Protein AF-A0A0B4XU88-F1 (afdb_monomer_lite)

Foldseek 3Di:
DDDDDDDDDDDDDDDDDDDDDDDDDDDPDVVVVVVVVVVVVVVVVVVVVVVVVVVVVVVVVVVVVVVVVVVVVVVVVVVVVVVVVVVVVVVVVVVVVVVVVVVVVVVVVVVVVVVVVVVVVVVVVVVVVVVVVVVVVVLVVLLVVLLVVLVVLLVVLVVVVVVVVVVCVPPVVVVVPDDDPPVVVVVVVVVVVVSVVSNVVSDRDPPDDRDPPDPPDDPDDDDD

Radius of gyration: 68.61 Å; chains: 1; bounding box: 108×51×194 Å

Sequence (224 aa):
MITIRSRTFGPRAMFCGLIIAGLLPALSASANTMEERLRAELRSTVQSLQTLQSQQARTEAALRTAEAERDAAQQETARLRAQLERASQNTENLRRNASAQLEARNDQLAQFRGAYDELLEIARAKEAQRVSLETALGQRDGQLTLCMEKNDQLYETGQRVLKAYEDISLGDVLRTRQPFAAAARVRFDDIAQRYGDELYQGRFDPQMPLPAAGADQASATPIH

Secondary structure (DSSP, 8-state):
-----PPPPPPPP--------------S-TTHHHHHHHHHHHHHHHHHHHHHHHHHHHHHHHHHHHHHHHHHHHHHHHHHHHHHHHHHHHHHHHHHHHHHHHHHHHHHHHHHHHHHHHHHHHHHHHHHHHHHHHHHHHHHHHHHHHHHHHHHHHHHHHHHHHHHHHHHHHHHHHHTTS--HHHHHHHHHHHHHHHHHHHHHT---TTSPPP---S---------

Organism: NCBI:txid391936

Structure (mmCIF, N/CA/C/O backbone):
data_AF-A0A0B4XU88-F1
#
_entry.id   AF-A0A0B4XU88-F1
#
loop_
_atom_site.group_PDB
_atom_site.id
_atom_site.type_symbol
_atom_site.label_atom_id
_atom_site.label_alt_id
_atom_site.label_comp_id
_atom_site.label_asym_id
_atom_site.label_entity_id
_atom_site.label_seq_id
_atom_site.pdbx_PDB_ins_code
_atom_site.Cartn_x
_atom_site.Cartn_y
_atom_site.Cartn_z
_atom_site.occupancy
_atom_site.B_iso_or_equiv
_atom_site.auth_seq_id
_atom_site.auth_comp_id
_atom_site.auth_asym_id
_atom_site.auth_atom_id
_atom_site.pdbx_PDB_model_num
ATOM 1 N N . MET A 1 1 ? -14.095 -18.893 34.544 1.00 44.97 1 MET A N 1
ATOM 2 C CA . MET A 1 1 ? -14.028 -20.089 35.409 1.00 44.97 1 MET A CA 1
ATOM 3 C C . MET A 1 1 ? -13.736 -19.603 36.827 1.00 44.97 1 MET A C 1
ATOM 5 O O . MET A 1 1 ? -12.584 -19.383 37.164 1.00 44.97 1 MET A O 1
ATOM 9 N N . ILE A 1 2 ? -14.778 -19.269 37.595 1.00 42.66 2 ILE A N 1
ATOM 10 C CA . ILE A 1 2 ? -14.673 -18.740 38.967 1.00 42.66 2 ILE A CA 1
ATOM 11 C C . ILE A 1 2 ? -15.720 -19.485 39.796 1.00 42.66 2 ILE A C 1
ATOM 13 O O . ILE A 1 2 ? -16.916 -19.378 39.534 1.00 42.66 2 ILE A O 1
ATOM 17 N N . THR A 1 3 ? -15.247 -20.298 40.735 1.00 44.00 3 THR A N 1
ATOM 18 C CA . THR A 1 3 ? -16.040 -21.232 41.540 1.00 44.00 3 THR A CA 1
ATOM 19 C C . THR A 1 3 ? -16.423 -20.568 42.862 1.00 44.00 3 THR A C 1
ATOM 21 O O . THR A 1 3 ? -15.552 -20.273 43.677 1.00 44.00 3 THR A O 1
ATOM 24 N N . ILE A 1 4 ? -17.719 -20.342 43.094 1.00 51.59 4 ILE A N 1
ATOM 25 C CA . ILE A 1 4 ? -18.253 -19.839 44.369 1.00 51.59 4 ILE A CA 1
ATOM 26 C C . ILE A 1 4 ? -18.598 -21.042 45.254 1.00 51.59 4 ILE A C 1
ATOM 28 O O . ILE A 1 4 ? -19.433 -21.873 44.908 1.00 51.59 4 ILE A O 1
ATOM 32 N N . ARG A 1 5 ? -17.918 -21.142 46.400 1.00 48.56 5 ARG A N 1
ATOM 33 C CA . ARG A 1 5 ? -18.062 -22.204 47.404 1.00 48.56 5 ARG A CA 1
ATOM 34 C C . ARG A 1 5 ? -18.989 -21.714 48.519 1.00 48.56 5 ARG A C 1
ATOM 36 O O . ARG A 1 5 ? -18.559 -20.955 49.382 1.00 48.56 5 ARG A O 1
ATOM 43 N N . SER A 1 6 ? -20.249 -22.143 48.517 1.00 50.47 6 SER A N 1
ATOM 44 C CA . SER A 1 6 ? -21.203 -21.860 49.598 1.00 50.47 6 SER A CA 1
ATOM 45 C C . SER A 1 6 ? -21.096 -22.900 50.719 1.00 50.47 6 SER A C 1
ATOM 47 O O . SER A 1 6 ? -21.227 -24.102 50.493 1.00 50.47 6 SER A O 1
ATOM 49 N N . ARG A 1 7 ? -20.848 -22.409 51.937 1.00 47.25 7 ARG A N 1
ATOM 50 C CA . ARG A 1 7 ? -20.867 -23.146 53.209 1.00 47.25 7 ARG A CA 1
ATOM 51 C C . ARG A 1 7 ? -22.314 -23.456 53.611 1.00 47.25 7 ARG A C 1
ATOM 53 O O . ARG A 1 7 ? -23.117 -22.537 53.713 1.00 47.25 7 ARG A O 1
ATOM 60 N N . THR A 1 8 ? -22.623 -24.715 53.908 1.00 46.28 8 THR A N 1
ATOM 61 C CA . THR A 1 8 ? -23.900 -25.140 54.506 1.00 46.28 8 THR A CA 1
ATOM 62 C C . THR A 1 8 ? -23.732 -25.361 56.010 1.00 46.28 8 THR A C 1
ATOM 64 O O . THR A 1 8 ? -22.910 -26.173 56.433 1.00 46.28 8 THR A O 1
ATOM 67 N N . PHE A 1 9 ? -24.509 -24.630 56.809 1.00 41.47 9 PHE A N 1
ATOM 68 C CA . PHE A 1 9 ? -24.602 -24.723 58.268 1.00 41.47 9 PHE A CA 1
ATOM 69 C C . PHE A 1 9 ? -25.893 -25.493 58.602 1.00 41.47 9 PHE A C 1
ATOM 71 O O . PHE A 1 9 ? -26.967 -25.085 58.168 1.00 41.47 9 PHE A O 1
ATOM 78 N N . GLY A 1 10 ? -25.794 -26.632 59.293 1.00 39.38 10 GLY A N 1
ATOM 79 C CA . GLY A 1 10 ? -26.944 -27.471 59.662 1.00 39.38 10 GLY A CA 1
ATOM 80 C C . GLY A 1 10 ? -27.416 -27.217 61.106 1.00 39.38 10 GLY A C 1
ATOM 81 O O . GLY A 1 10 ? -26.567 -26.996 61.972 1.00 39.38 10 GLY A O 1
ATOM 82 N N . PRO A 1 11 ? -28.731 -27.262 61.404 1.00 50.91 11 PRO A N 1
ATOM 83 C CA . PRO A 1 11 ? -29.261 -27.070 62.755 1.00 50.91 11 PRO A CA 1
ATOM 84 C C . PRO A 1 11 ? -29.326 -28.392 63.545 1.00 50.91 11 PRO A C 1
ATOM 86 O O . PRO A 1 11 ? -29.740 -29.425 63.022 1.00 50.91 11 PRO A O 1
ATOM 89 N N . ARG A 1 12 ? -28.941 -28.359 64.831 1.00 42.41 12 ARG A N 1
ATOM 90 C CA . ARG A 1 12 ? -29.111 -29.475 65.781 1.00 42.41 12 ARG A CA 1
ATOM 91 C C . ARG A 1 12 ? -30.433 -29.309 66.526 1.00 42.41 12 ARG A C 1
ATOM 93 O O . ARG A 1 12 ? -30.659 -28.286 67.167 1.00 42.41 12 ARG A O 1
ATOM 100 N N . ALA A 1 13 ? -31.279 -30.327 66.419 1.00 39.22 13 ALA A N 1
ATOM 101 C CA . ALA A 1 13 ? -32.583 -30.399 67.051 1.00 39.22 13 ALA A CA 1
ATOM 102 C C . ALA A 1 13 ? -32.494 -30.757 68.545 1.00 39.22 13 ALA A C 1
ATOM 104 O O . ALA A 1 13 ? -31.809 -31.689 68.964 1.00 39.22 13 ALA A O 1
ATOM 105 N N . MET A 1 14 ? -33.238 -29.948 69.286 1.00 40.19 14 MET A N 1
ATOM 106 C CA . MET A 1 14 ? -33.788 -30.036 70.635 1.00 40.19 14 MET A CA 1
ATOM 107 C C . MET A 1 14 ? -34.380 -31.420 70.984 1.00 40.19 14 MET A C 1
ATOM 109 O O . MET A 1 14 ? -35.128 -31.984 70.191 1.00 40.19 14 MET A O 1
ATOM 113 N N . PHE A 1 15 ? -34.118 -31.923 72.197 1.00 40.22 15 PHE A N 1
ATOM 114 C CA . PHE A 1 15 ? -34.887 -33.009 72.822 1.00 40.22 15 PHE A CA 1
ATOM 115 C C . PHE A 1 15 ? -35.286 -32.603 74.248 1.00 40.22 15 PHE A C 1
ATOM 117 O O . PHE A 1 15 ? -34.435 -32.337 75.096 1.00 40.22 15 PHE A O 1
ATOM 124 N N . CYS A 1 16 ? -36.599 -32.525 74.475 1.00 35.53 16 CYS A N 1
ATOM 125 C CA . CYS A 1 16 ? -37.245 -32.344 75.771 1.00 35.53 16 CYS A CA 1
ATOM 126 C C . CYS A 1 16 ? -37.217 -33.648 76.579 1.00 35.53 16 CYS A C 1
ATOM 128 O O . CYS A 1 16 ? -37.464 -34.721 76.033 1.00 35.53 16 CYS A O 1
ATOM 130 N N . GLY A 1 17 ? -37.022 -33.537 77.892 1.00 39.50 17 GLY A N 1
ATOM 131 C CA . GLY A 1 17 ? -37.246 -34.614 78.853 1.00 39.50 17 GLY A CA 1
ATOM 132 C C . GLY A 1 17 ? -37.713 -34.018 80.177 1.00 39.50 17 GLY A C 1
ATOM 133 O O . GLY A 1 17 ? -36.924 -33.424 80.902 1.00 39.50 17 GLY A O 1
ATOM 134 N N . LEU A 1 18 ? -39.011 -34.136 80.445 1.00 44.53 18 LEU A N 1
ATOM 135 C CA . LEU A 1 18 ? -39.720 -33.665 81.633 1.00 44.53 18 LEU A CA 1
ATOM 136 C C . LEU A 1 18 ? -40.256 -34.892 82.365 1.00 44.53 18 LEU A C 1
ATOM 138 O O . LEU A 1 18 ? -41.022 -35.608 81.735 1.00 44.53 18 LEU A O 1
ATOM 142 N N . ILE A 1 19 ? -39.912 -35.110 83.645 1.00 44.47 19 ILE A N 1
ATOM 143 C CA . ILE A 1 19 ? -40.697 -35.913 84.609 1.00 44.47 19 ILE A CA 1
ATOM 144 C C . ILE A 1 19 ? -40.498 -35.358 86.036 1.00 44.47 19 ILE A C 1
ATOM 146 O O . ILE A 1 19 ? -39.422 -34.908 86.416 1.00 44.47 19 ILE A O 1
ATOM 150 N N . ILE A 1 20 ? -41.607 -35.381 86.772 1.00 51.56 20 ILE A N 1
ATOM 151 C CA . ILE A 1 20 ? -41.982 -34.750 88.043 1.00 51.56 20 ILE A CA 1
ATOM 152 C C . ILE A 1 20 ? -41.800 -35.728 89.219 1.00 51.56 20 ILE A C 1
ATOM 154 O O . ILE A 1 20 ? -42.094 -36.906 89.042 1.00 51.56 20 ILE A O 1
ATOM 158 N N . ALA A 1 21 ? -41.462 -35.246 90.426 1.00 39.38 21 ALA A N 1
ATOM 159 C CA . ALA A 1 21 ? -41.920 -35.821 91.709 1.00 39.38 21 ALA A CA 1
ATOM 160 C C . ALA A 1 21 ? -41.523 -34.940 92.914 1.00 39.38 21 ALA A C 1
ATOM 162 O O . ALA A 1 21 ? -40.362 -34.562 93.032 1.00 39.38 21 ALA A O 1
ATOM 163 N N . GLY A 1 22 ? -42.452 -34.682 93.848 1.00 39.06 22 GLY A N 1
ATOM 164 C CA . GLY A 1 22 ? -42.105 -34.207 95.200 1.00 39.06 22 GLY A CA 1
ATOM 165 C C . GLY A 1 22 ? -43.204 -33.439 95.943 1.00 39.06 22 GLY A C 1
ATOM 166 O O . GLY A 1 22 ? -43.483 -32.297 95.611 1.00 39.06 22 GLY A O 1
ATOM 167 N N . LEU A 1 23 ? -43.802 -34.085 96.947 1.00 44.50 23 LEU A N 1
ATOM 168 C CA . LEU A 1 23 ? -44.963 -33.702 97.770 1.00 44.50 23 LEU A CA 1
ATOM 169 C C . LEU A 1 23 ? -44.791 -32.464 98.691 1.00 44.50 23 LEU A C 1
ATOM 171 O O . LEU A 1 23 ? -43.708 -32.175 99.188 1.00 44.50 23 LEU A O 1
ATOM 175 N N . LEU A 1 24 ? -45.942 -31.835 98.979 1.00 45.81 24 LEU A N 1
ATOM 176 C CA . LEU A 1 24 ? -46.290 -30.834 100.015 1.00 45.81 24 LEU A CA 1
ATOM 177 C C . LEU A 1 24 ? -45.885 -31.240 101.460 1.00 45.81 24 LEU A C 1
ATOM 179 O O . LEU A 1 24 ? -45.846 -32.442 101.725 1.00 45.81 24 LEU A O 1
ATOM 183 N N . PRO A 1 25 ? -45.675 -30.298 102.424 1.00 55.91 25 PRO A N 1
ATOM 184 C CA . PRO A 1 25 ? -46.810 -29.601 103.070 1.00 55.91 25 PRO A CA 1
ATOM 185 C C . PRO A 1 25 ? -46.554 -28.176 103.619 1.00 55.91 25 PRO A C 1
ATOM 187 O O . PRO A 1 25 ? -45.567 -27.914 104.297 1.00 55.91 25 PRO A O 1
ATOM 190 N N . ALA A 1 26 ? -47.527 -27.273 103.445 1.00 44.00 26 ALA A N 1
ATOM 191 C CA . ALA A 1 26 ? -47.772 -26.173 104.382 1.00 44.00 26 ALA A CA 1
ATOM 192 C C . ALA A 1 26 ? -49.238 -25.720 104.302 1.00 44.00 26 ALA A C 1
ATOM 194 O O . ALA A 1 26 ? -49.749 -25.312 103.259 1.00 44.00 26 ALA A O 1
ATOM 195 N N . LEU A 1 27 ? -49.893 -25.867 105.446 1.00 52.06 27 LEU A N 1
ATOM 196 C CA . LEU A 1 27 ? -51.257 -25.510 105.795 1.00 52.06 27 LEU A CA 1
ATOM 197 C C . LEU A 1 27 ? -51.342 -23.982 105.998 1.00 52.06 27 LEU A C 1
ATOM 199 O O . LEU A 1 27 ? -50.451 -23.401 106.610 1.00 52.06 27 LEU A O 1
ATOM 203 N N . SER A 1 28 ? -52.443 -23.366 105.549 1.00 40.78 28 SER A N 1
ATOM 204 C CA . SER A 1 28 ? -52.866 -21.981 105.865 1.00 40.78 28 SER A CA 1
ATOM 205 C C . SER A 1 28 ? -52.246 -20.827 105.052 1.00 40.78 28 SER A C 1
ATOM 207 O O . SER A 1 28 ? -51.665 -19.906 105.614 1.00 40.78 28 SER A O 1
ATOM 209 N N . ALA A 1 29 ? -52.451 -20.812 103.730 1.00 49.09 29 ALA A N 1
ATOM 210 C CA . ALA A 1 29 ? -52.472 -19.567 102.929 1.00 49.09 29 ALA A CA 1
ATOM 211 C C . ALA A 1 29 ? -53.360 -19.666 101.664 1.00 49.09 29 ALA A C 1
ATOM 213 O O . ALA A 1 29 ? -53.334 -18.804 100.790 1.00 49.09 29 ALA A O 1
ATOM 214 N N . SER A 1 30 ? -54.167 -20.724 101.553 1.00 47.44 30 SER A N 1
ATOM 215 C CA . SER A 1 30 ? -54.677 -21.252 100.280 1.00 47.44 30 SER A CA 1
ATOM 216 C C . SER A 1 30 ? -55.724 -20.384 99.565 1.00 47.44 30 SER A C 1
ATOM 218 O O . SER A 1 30 ? -55.996 -20.618 98.390 1.00 47.44 30 SER A O 1
ATOM 220 N N . ALA A 1 31 ? -56.293 -19.382 100.244 1.00 46.81 31 ALA A N 1
ATOM 221 C CA . ALA A 1 31 ? -57.208 -18.409 99.642 1.00 46.81 31 ALA A CA 1
ATOM 222 C C . ALA A 1 31 ? -56.465 -17.189 99.059 1.00 46.81 31 ALA A C 1
ATOM 224 O O . ALA A 1 31 ? -56.820 -16.730 97.979 1.00 46.81 31 ALA A O 1
ATOM 225 N N . ASN A 1 32 ? -55.376 -16.738 99.702 1.00 52.06 32 ASN A N 1
ATOM 226 C CA . ASN A 1 32 ? -54.514 -15.669 99.175 1.00 52.06 32 ASN A CA 1
ATOM 227 C C . ASN A 1 32 ? -53.603 -16.174 98.037 1.00 52.06 32 ASN A C 1
ATOM 229 O O . ASN A 1 32 ? -53.395 -15.468 97.055 1.00 52.06 32 ASN A O 1
ATOM 233 N N . THR A 1 33 ? -53.153 -17.436 98.078 1.00 59.19 33 THR A N 1
ATOM 234 C CA . THR A 1 33 ? -52.187 -17.976 97.099 1.00 59.19 33 THR A CA 1
ATOM 235 C C . THR A 1 33 ? -52.753 -18.242 95.700 1.00 59.19 33 THR A C 1
ATOM 237 O O . THR A 1 33 ? -52.007 -18.197 94.722 1.00 59.19 33 THR A O 1
ATOM 240 N N . MET A 1 34 ? -54.049 -18.561 95.570 1.00 61.72 34 MET A N 1
ATOM 241 C CA . MET A 1 34 ? -54.680 -18.819 94.262 1.00 61.72 34 MET A CA 1
ATOM 242 C C . MET A 1 34 ? -54.921 -17.506 93.507 1.00 61.72 34 MET A C 1
ATOM 244 O O . MET A 1 34 ? -54.635 -17.404 92.315 1.00 61.72 34 MET A O 1
ATOM 248 N N . GLU A 1 35 ? -55.379 -16.479 94.224 1.00 76.31 35 GLU A N 1
ATOM 249 C CA . GLU A 1 35 ? -55.571 -15.128 93.697 1.00 76.31 35 GLU A CA 1
ATOM 250 C C . GLU A 1 35 ? -54.225 -14.458 93.363 1.00 76.31 35 GLU A C 1
ATOM 252 O O . GLU A 1 35 ? -54.096 -13.786 92.340 1.00 76.31 35 GLU A O 1
ATOM 257 N N . GLU A 1 36 ? -53.180 -14.700 94.163 1.00 77.69 36 GLU A N 1
ATOM 258 C CA . GLU A 1 36 ? -51.810 -14.264 93.865 1.00 77.69 36 GLU A CA 1
ATOM 259 C C . GLU A 1 36 ? -51.214 -14.966 92.644 1.00 77.69 36 GLU A C 1
ATOM 261 O O . GLU A 1 36 ? -50.548 -14.308 91.842 1.00 77.69 36 GLU A O 1
ATOM 266 N N . ARG A 1 37 ? -51.503 -16.259 92.438 1.00 77.88 37 ARG A N 1
ATOM 267 C CA . ARG A 1 37 ? -51.148 -16.978 91.203 1.00 77.88 37 ARG A CA 1
ATOM 268 C C . ARG A 1 37 ? -51.876 -16.424 89.986 1.00 77.88 37 ARG A C 1
ATOM 270 O O . ARG A 1 37 ? -51.213 -16.140 88.999 1.00 77.88 37 ARG A O 1
ATOM 277 N N . LEU A 1 38 ? -53.186 -16.190 90.070 1.00 82.31 38 LEU A N 1
ATOM 278 C CA . LEU A 1 38 ? -53.963 -15.569 88.991 1.00 82.31 38 LEU A CA 1
ATOM 279 C C . LEU A 1 38 ? -53.452 -14.162 88.673 1.00 82.31 38 LEU A C 1
ATOM 281 O O . LEU A 1 38 ? -53.277 -13.824 87.508 1.00 82.31 38 LEU A O 1
ATOM 285 N N . ARG A 1 39 ? -53.124 -13.348 89.686 1.00 85.19 39 ARG A N 1
ATOM 286 C CA . ARG A 1 39 ? -52.491 -12.032 89.483 1.00 85.19 39 ARG A CA 1
ATOM 287 C C . ARG A 1 39 ? -51.085 -12.134 88.896 1.00 85.19 39 ARG A C 1
ATOM 289 O O . ARG A 1 39 ? -50.680 -11.228 88.166 1.00 85.19 39 ARG A O 1
ATOM 296 N N . ALA A 1 40 ? -50.315 -13.160 89.244 1.00 84.19 40 ALA A N 1
ATOM 297 C CA . ALA A 1 40 ? -48.996 -13.404 88.666 1.00 84.19 40 ALA A CA 1
ATOM 298 C C . ALA A 1 40 ? -49.106 -13.872 87.206 1.00 84.19 40 ALA A C 1
ATOM 300 O O . ALA A 1 40 ? -48.350 -13.406 86.360 1.00 84.19 40 ALA A O 1
ATOM 301 N N . GLU A 1 41 ? -50.092 -14.709 86.895 1.00 85.75 41 GLU A N 1
ATOM 302 C CA . GLU A 1 41 ? -50.396 -15.207 85.553 1.00 85.75 41 GLU A CA 1
ATOM 303 C C . GLU A 1 41 ? -50.935 -14.090 84.648 1.00 85.75 41 GLU A C 1
ATOM 305 O O . GLU A 1 41 ? -50.481 -13.927 83.517 1.00 85.75 41 GLU A O 1
ATOM 310 N N . LEU A 1 42 ? -51.796 -13.211 85.168 1.00 90.38 42 LEU A N 1
ATOM 311 C CA . LEU A 1 42 ? -52.247 -12.011 84.456 1.00 90.38 42 LEU A CA 1
ATOM 312 C C . LEU A 1 42 ? -51.092 -11.029 84.207 1.00 90.38 42 LEU A C 1
ATOM 314 O O . LEU A 1 42 ? -50.945 -10.507 83.107 1.00 90.38 42 LEU A O 1
ATOM 318 N N . ARG A 1 43 ? -50.209 -10.809 85.191 1.00 89.75 43 ARG A N 1
ATOM 319 C CA . ARG A 1 43 ? -49.001 -9.986 84.989 1.00 89.75 43 ARG A CA 1
ATOM 320 C C . ARG A 1 43 ? -48.041 -10.609 83.972 1.00 89.75 43 ARG A C 1
ATOM 322 O O . ARG A 1 43 ? -47.491 -9.886 83.146 1.00 89.75 43 ARG A O 1
ATOM 329 N N . SER A 1 44 ? -47.870 -11.928 83.999 1.00 89.50 44 SER A N 1
ATOM 330 C CA . SER A 1 44 ? -47.030 -12.675 83.058 1.00 89.50 44 SER A CA 1
ATOM 331 C C . SER A 1 44 ? -47.585 -12.644 81.628 1.00 89.50 44 SER A C 1
ATOM 333 O O . SER A 1 44 ? -46.829 -12.429 80.678 1.00 89.50 44 SER A O 1
ATOM 335 N N . THR A 1 45 ? -48.901 -12.779 81.453 1.00 89.38 45 THR A N 1
ATOM 336 C CA . THR A 1 45 ? -49.560 -12.682 80.138 1.00 89.38 45 THR A CA 1
ATOM 337 C C . THR A 1 45 ? -49.523 -11.257 79.588 1.00 89.38 45 THR A C 1
ATOM 339 O O . THR A 1 45 ? -49.216 -11.079 78.411 1.00 89.38 45 THR A O 1
ATOM 342 N N . VAL A 1 46 ? -49.707 -10.234 80.430 1.00 91.56 46 VAL A N 1
ATOM 343 C CA . VAL A 1 46 ? -49.518 -8.823 80.043 1.00 91.56 46 VAL A CA 1
ATOM 344 C C . VAL A 1 46 ? -48.069 -8.548 79.619 1.00 91.56 46 VAL A C 1
ATOM 346 O O . VAL A 1 46 ? -47.844 -7.951 78.567 1.00 91.56 46 VAL A O 1
ATOM 349 N N . GLN A 1 47 ? -47.073 -9.043 80.364 1.00 93.62 47 GLN A N 1
ATOM 350 C CA . GLN A 1 47 ? -45.659 -8.940 79.967 1.00 93.62 47 GLN A CA 1
ATOM 351 C C . GLN A 1 47 ? -45.362 -9.685 78.655 1.00 93.62 47 GLN A C 1
ATOM 353 O O . GLN A 1 47 ? -44.580 -9.204 77.830 1.00 93.62 47 GLN A O 1
ATOM 358 N N . SER A 1 48 ? -46.002 -10.835 78.432 1.00 90.75 48 SER A N 1
ATOM 359 C CA . SER A 1 48 ? -45.847 -11.630 77.208 1.00 90.75 48 SER A CA 1
ATOM 360 C C . SER A 1 48 ? -46.448 -10.929 75.992 1.00 90.75 48 SER A C 1
ATOM 362 O O . SER A 1 48 ? -45.798 -10.863 74.951 1.00 90.75 48 SER A O 1
ATOM 364 N N . LEU A 1 49 ? -47.636 -10.330 76.124 1.00 94.06 49 LEU A N 1
ATOM 365 C CA . LEU A 1 49 ? -48.249 -9.521 75.066 1.00 94.06 49 LEU A CA 1
ATOM 366 C C . LEU A 1 49 ? -47.396 -8.300 74.729 1.00 94.06 49 LEU A C 1
ATOM 368 O O . LEU A 1 49 ? -47.163 -8.025 73.555 1.00 94.06 49 LEU A O 1
ATOM 372 N N . GLN A 1 50 ? -46.863 -7.611 75.738 1.00 93.81 50 GLN A N 1
ATOM 373 C CA . GLN A 1 50 ? -45.998 -6.457 75.505 1.00 93.81 50 GLN A CA 1
ATOM 374 C C . GLN A 1 50 ? -44.678 -6.854 74.826 1.00 93.81 50 GLN A C 1
ATOM 376 O O . GLN A 1 50 ? -44.197 -6.157 73.930 1.00 93.81 50 GLN A O 1
ATOM 381 N N . THR A 1 51 ? -44.123 -8.015 75.186 1.00 94.50 51 THR A N 1
ATOM 382 C CA . THR A 1 51 ? -42.946 -8.587 74.520 1.00 94.50 51 THR A CA 1
ATOM 383 C C . THR A 1 51 ? -43.252 -8.933 73.064 1.00 94.50 51 THR A C 1
ATOM 385 O O . THR A 1 51 ? -42.500 -8.518 72.183 1.00 94.50 51 THR A O 1
ATOM 388 N N . LEU A 1 52 ? -44.367 -9.615 72.787 1.00 94.81 52 LEU A N 1
ATOM 389 C CA . LEU A 1 52 ? -44.791 -9.963 71.428 1.00 94.81 52 LEU A CA 1
ATOM 390 C C . LEU A 1 52 ? -45.063 -8.721 70.575 1.00 94.81 52 LEU A C 1
ATOM 392 O O . LEU A 1 52 ? -44.587 -8.651 69.448 1.00 94.81 52 LEU A O 1
ATOM 396 N N . GLN A 1 53 ? -45.729 -7.703 71.121 1.00 94.50 53 GLN A N 1
ATOM 397 C CA . GLN A 1 53 ? -45.968 -6.438 70.425 1.00 94.50 53 GLN A CA 1
ATOM 398 C C . GLN A 1 53 ? -44.650 -5.726 70.082 1.00 94.50 53 GLN A C 1
ATOM 400 O O . GLN A 1 53 ? -44.478 -5.223 68.972 1.00 94.50 53 GLN A O 1
ATOM 405 N N . SER A 1 54 ? -43.678 -5.731 71.003 1.00 93.88 54 SER A N 1
ATOM 406 C CA . SER A 1 54 ? -42.344 -5.177 70.740 1.00 93.88 54 SER A CA 1
ATOM 407 C C . SER A 1 54 ? -41.569 -5.981 69.687 1.00 93.88 54 SER A C 1
ATOM 409 O O . SER A 1 54 ? -40.853 -5.400 68.872 1.00 93.88 54 SER A O 1
ATOM 411 N N . GLN A 1 55 ? -41.723 -7.309 69.666 1.00 95.44 55 GLN A N 1
ATOM 412 C CA . GLN A 1 55 ? -41.124 -8.176 68.651 1.00 95.44 55 GLN A CA 1
ATOM 413 C C . GLN A 1 55 ? -41.773 -7.959 67.284 1.00 95.44 55 GLN A C 1
ATOM 415 O O . GLN A 1 55 ? -41.059 -7.851 66.290 1.00 95.44 55 GLN A O 1
ATOM 420 N N . GLN A 1 56 ? -43.096 -7.816 67.225 1.00 95.50 56 GLN A N 1
ATOM 421 C CA . GLN A 1 56 ? -43.811 -7.495 65.996 1.00 95.50 56 GLN A CA 1
ATOM 422 C C . GLN A 1 56 ? -43.329 -6.155 65.425 1.00 95.50 56 GLN A C 1
ATOM 424 O O . GLN A 1 56 ? -42.893 -6.105 64.280 1.00 95.50 56 GLN A O 1
ATOM 429 N N . ALA A 1 57 ? -43.253 -5.105 66.247 1.00 94.25 57 ALA A N 1
ATOM 430 C CA . ALA A 1 57 ? -42.724 -3.812 65.812 1.00 94.25 57 ALA A CA 1
ATOM 431 C C . ALA A 1 57 ? -41.267 -3.903 65.308 1.00 94.25 57 ALA A C 1
ATOM 433 O O . ALA A 1 57 ? -40.911 -3.278 64.310 1.00 94.25 57 ALA A O 1
ATOM 434 N N . ARG A 1 58 ? -40.417 -4.710 65.961 1.00 95.50 58 ARG A N 1
ATOM 435 C CA . ARG A 1 58 ? -39.026 -4.942 65.524 1.00 95.50 58 ARG A CA 1
ATOM 436 C C . ARG A 1 58 ? -38.941 -5.709 64.204 1.00 95.50 58 ARG A C 1
ATOM 438 O O . ARG A 1 58 ? -38.100 -5.377 63.375 1.00 95.50 58 ARG A O 1
ATOM 445 N N . THR A 1 59 ? -39.782 -6.720 64.003 1.00 95.31 59 THR A N 1
ATOM 446 C CA . THR A 1 59 ? -39.804 -7.513 62.760 1.00 95.31 59 THR A CA 1
ATOM 447 C C . THR A 1 59 ? -40.363 -6.718 61.589 1.00 95.31 59 THR A C 1
ATOM 449 O O . THR A 1 59 ? -39.779 -6.764 60.514 1.00 95.31 59 THR A O 1
ATOM 452 N N . GLU A 1 60 ? -41.414 -5.923 61.793 1.00 95.69 60 GLU A N 1
ATOM 453 C CA . GLU A 1 60 ? -41.941 -5.006 60.777 1.00 95.69 60 GLU A CA 1
ATOM 454 C C . GLU A 1 60 ? -40.912 -3.933 60.399 1.00 95.69 60 GLU A C 1
ATOM 456 O O . GLU A 1 60 ? -40.739 -3.634 59.218 1.00 95.69 60 GLU A O 1
ATOM 461 N N . ALA A 1 61 ? -40.176 -3.393 61.377 1.00 95.75 61 ALA A N 1
ATOM 462 C CA . ALA A 1 61 ? -39.071 -2.476 61.107 1.00 95.75 61 ALA A CA 1
ATOM 463 C C . ALA A 1 61 ? -37.956 -3.153 60.289 1.00 95.75 61 ALA A C 1
ATOM 465 O O . ALA A 1 61 ? -37.502 -2.579 59.302 1.00 95.75 61 ALA A O 1
ATOM 466 N N . ALA A 1 62 ? -37.569 -4.383 60.647 1.00 95.88 62 ALA A N 1
ATOM 467 C CA . ALA A 1 62 ? -36.566 -5.158 59.916 1.00 95.88 62 ALA A CA 1
ATOM 468 C C . ALA A 1 62 ? -37.016 -5.531 58.489 1.00 95.88 62 ALA A C 1
ATOM 470 O O . ALA A 1 62 ? -36.205 -5.535 57.563 1.00 95.88 62 ALA A O 1
ATOM 471 N N . LEU A 1 63 ? -38.307 -5.815 58.292 1.00 97.25 63 LEU A N 1
ATOM 472 C CA . LEU A 1 63 ? -38.896 -6.065 56.974 1.00 97.25 63 LEU A CA 1
ATOM 473 C C . LEU A 1 63 ? -38.796 -4.822 56.093 1.00 97.25 63 LEU A C 1
ATOM 475 O O . LEU A 1 63 ? -38.287 -4.911 54.982 1.00 97.25 63 LEU A O 1
ATOM 479 N N . ARG A 1 64 ? -39.186 -3.653 56.613 1.00 96.75 64 ARG A N 1
ATOM 480 C CA . ARG A 1 64 ? -39.093 -2.388 55.869 1.00 96.75 64 ARG A CA 1
ATOM 481 C C . ARG A 1 64 ? -37.656 -2.036 55.495 1.00 96.75 64 ARG A C 1
ATOM 483 O O . ARG A 1 64 ? -37.424 -1.564 54.386 1.00 96.75 64 ARG A O 1
ATOM 490 N N . THR A 1 65 ? -36.687 -2.269 56.384 1.00 96.50 65 THR A N 1
ATOM 491 C CA . THR A 1 65 ? -35.270 -2.048 56.055 1.00 96.50 65 THR A CA 1
ATOM 492 C C . THR A 1 65 ? -34.787 -3.024 54.985 1.00 96.50 65 THR A C 1
ATOM 494 O O . THR A 1 65 ? -34.146 -2.597 54.032 1.00 96.50 65 THR A O 1
ATOM 497 N N . ALA A 1 66 ? -35.151 -4.306 55.083 1.00 95.88 66 ALA A N 1
ATOM 498 C CA . ALA A 1 66 ? -34.770 -5.310 54.092 1.00 95.88 66 ALA A CA 1
ATOM 499 C C . ALA A 1 66 ? -35.419 -5.059 52.717 1.00 95.88 66 ALA A C 1
ATOM 501 O O . ALA A 1 66 ? -34.781 -5.257 51.685 1.00 95.88 66 ALA A O 1
ATOM 502 N N . GLU A 1 67 ? -36.672 -4.599 52.681 1.00 97.06 67 GLU A N 1
ATOM 503 C CA . GLU A 1 67 ? -37.354 -4.190 51.449 1.00 97.06 67 GLU A CA 1
ATOM 504 C C . GLU A 1 67 ? -36.682 -2.968 50.816 1.00 97.06 67 GLU A C 1
ATOM 506 O O . GLU A 1 67 ? -36.400 -2.988 49.619 1.00 97.06 67 GLU A O 1
ATOM 511 N N . ALA A 1 68 ? -36.338 -1.952 51.614 1.00 96.94 68 ALA A N 1
ATOM 512 C CA . ALA A 1 68 ? -35.615 -0.777 51.131 1.00 96.94 68 ALA A CA 1
ATOM 513 C C . ALA A 1 68 ? -34.225 -1.136 50.571 1.00 96.94 68 ALA A C 1
ATOM 515 O O . ALA A 1 68 ? -33.841 -0.640 49.511 1.00 96.94 68 ALA A O 1
ATOM 516 N N . GLU A 1 69 ? -33.485 -2.027 51.238 1.00 96.50 69 GLU A N 1
ATOM 517 C CA . GLU A 1 69 ? -32.189 -2.528 50.762 1.00 96.50 69 GLU A CA 1
ATOM 518 C C . GLU A 1 69 ? -32.326 -3.348 49.473 1.00 96.50 69 GLU A C 1
ATOM 520 O O . GLU A 1 69 ? -31.543 -3.164 48.537 1.00 96.50 69 GLU A O 1
ATOM 525 N N . ARG A 1 70 ? -33.341 -4.220 49.382 1.00 97.88 70 ARG A N 1
ATOM 526 C CA . ARG A 1 70 ? -33.644 -4.981 48.161 1.00 97.88 70 ARG A CA 1
ATOM 527 C C . ARG A 1 70 ? -33.939 -4.040 47.000 1.00 97.88 70 ARG A C 1
ATOM 529 O O . ARG A 1 70 ? -33.402 -4.241 45.913 1.00 97.88 70 ARG A O 1
ATOM 536 N N . ASP A 1 71 ? -34.782 -3.038 47.213 1.00 97.62 71 ASP A N 1
ATOM 537 C CA . ASP A 1 71 ? -35.192 -2.114 46.159 1.00 97.62 71 ASP A CA 1
ATOM 538 C C . ASP A 1 71 ? -34.013 -1.243 45.705 1.00 97.62 71 ASP A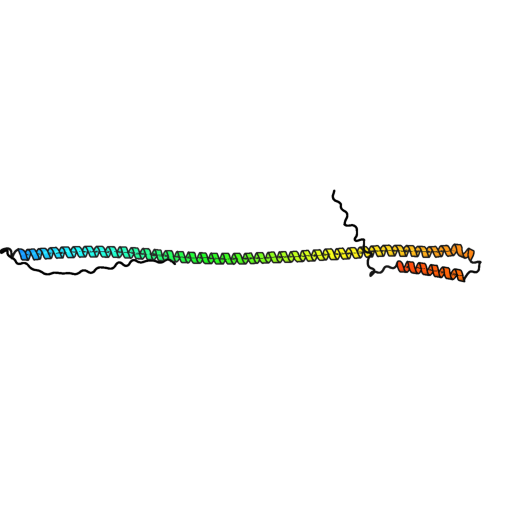 C 1
ATOM 540 O O . ASP A 1 71 ? -33.808 -1.063 44.502 1.00 97.62 71 ASP A O 1
ATOM 544 N N . ALA A 1 72 ? -33.167 -0.794 46.638 1.00 97.44 72 ALA A N 1
ATOM 545 C CA . ALA A 1 72 ? -31.921 -0.102 46.318 1.00 97.44 72 ALA A CA 1
ATOM 546 C C . ALA A 1 72 ? -30.964 -0.987 45.495 1.00 97.44 72 ALA A C 1
ATOM 548 O O . ALA A 1 72 ? -30.472 -0.560 44.447 1.00 97.44 72 ALA A O 1
ATOM 549 N N . ALA A 1 73 ? -30.761 -2.245 45.901 1.00 96.25 73 ALA A N 1
ATOM 550 C CA . ALA A 1 73 ? -29.915 -3.193 45.177 1.00 96.25 73 ALA A CA 1
ATOM 551 C C . ALA A 1 73 ? -30.472 -3.536 43.782 1.00 96.25 73 ALA A C 1
ATOM 553 O O . ALA A 1 73 ? -29.713 -3.682 42.817 1.00 96.25 73 ALA A O 1
ATOM 554 N N . GLN A 1 74 ? -31.797 -3.638 43.634 1.00 97.75 74 GLN A N 1
ATOM 555 C CA . GLN A 1 74 ? -32.447 -3.848 42.337 1.00 97.75 74 GLN A CA 1
ATOM 556 C C . GLN A 1 74 ? -32.246 -2.651 41.403 1.00 97.75 74 GLN A C 1
ATOM 558 O O . GLN A 1 74 ? -31.913 -2.846 40.231 1.00 97.75 74 GLN A O 1
ATOM 563 N N . GLN A 1 75 ? -32.386 -1.424 41.913 1.00 97.94 75 GLN A N 1
ATOM 564 C CA . GLN A 1 75 ? -32.126 -0.207 41.143 1.00 97.94 75 GLN A CA 1
ATOM 565 C C . GLN A 1 75 ? -30.660 -0.113 40.709 1.00 97.94 75 GLN A C 1
ATOM 567 O O . GLN A 1 75 ? -30.380 0.191 39.546 1.00 97.94 75 GLN A O 1
ATOM 572 N N . GLU A 1 76 ? -29.720 -0.427 41.600 1.00 97.06 76 GLU A N 1
ATOM 573 C CA . GLU A 1 76 ? -28.296 -0.449 41.268 1.00 97.06 76 GLU A CA 1
ATOM 574 C C . GLU A 1 76 ? -27.988 -1.503 40.200 1.00 97.06 76 GLU A C 1
ATOM 576 O O . GLU A 1 76 ? -27.339 -1.201 39.199 1.00 97.06 76 GLU A O 1
ATOM 581 N N . THR A 1 77 ? -28.536 -2.712 40.338 1.00 97.62 77 THR A N 1
ATOM 582 C CA . THR A 1 77 ? -28.364 -3.784 39.347 1.00 97.62 77 THR A CA 1
ATOM 583 C C . THR A 1 77 ? -28.926 -3.378 37.984 1.00 97.62 77 THR A C 1
ATOM 585 O O . THR A 1 77 ? -28.284 -3.603 36.957 1.00 97.62 77 THR A O 1
ATOM 588 N N . ALA A 1 78 ? -30.107 -2.754 37.948 1.00 97.88 78 ALA A N 1
ATOM 589 C CA . ALA A 1 78 ? -30.699 -2.246 36.713 1.00 97.88 78 ALA A CA 1
ATOM 590 C C . ALA A 1 78 ? -29.823 -1.156 36.075 1.00 97.88 78 ALA A C 1
ATOM 592 O O . ALA A 1 78 ? -29.568 -1.187 34.869 1.00 97.88 78 ALA A O 1
ATOM 593 N N . ARG A 1 79 ? -29.292 -0.234 36.886 1.00 98.12 79 ARG A N 1
ATOM 594 C CA . ARG A 1 79 ? -28.389 0.828 36.433 1.00 98.12 79 ARG A CA 1
ATOM 595 C C . ARG A 1 79 ? -27.067 0.269 35.900 1.00 98.12 79 ARG A C 1
ATOM 597 O O . ARG A 1 79 ? -26.590 0.743 34.869 1.00 98.12 79 ARG A O 1
ATOM 604 N N . LEU A 1 80 ? -26.477 -0.718 36.572 1.00 97.94 80 LEU A N 1
ATOM 605 C CA . LEU A 1 80 ? -25.240 -1.373 36.141 1.00 97.94 80 LEU A CA 1
ATOM 606 C C . LEU A 1 80 ? -25.449 -2.174 34.854 1.00 97.94 80 LEU A C 1
ATOM 608 O O . LEU A 1 80 ? -24.635 -2.065 33.942 1.00 97.94 80 LEU A O 1
ATOM 612 N N . ARG A 1 81 ? -26.566 -2.902 34.725 1.00 97.94 81 ARG A N 1
ATOM 613 C CA . ARG A 1 81 ? -26.932 -3.586 33.474 1.00 97.94 81 ARG A CA 1
ATOM 614 C C . ARG A 1 81 ? -27.080 -2.601 32.319 1.00 97.94 81 ARG A C 1
ATOM 616 O O . ARG A 1 81 ? -26.492 -2.813 31.267 1.00 97.94 81 ARG A O 1
ATOM 623 N N . ALA A 1 82 ? -27.782 -1.487 32.527 1.00 98.06 82 ALA A N 1
ATOM 624 C CA . ALA A 1 82 ? -27.922 -0.455 31.502 1.00 98.06 82 ALA A CA 1
ATOM 625 C C . ALA A 1 82 ? -26.572 0.169 31.099 1.00 98.06 82 ALA A C 1
ATOM 627 O O . ALA A 1 82 ? -26.360 0.478 29.928 1.00 98.06 82 ALA A O 1
ATOM 628 N N . GLN A 1 83 ? -25.646 0.352 32.046 1.00 97.81 83 GLN A N 1
ATOM 629 C CA . GLN A 1 83 ? -24.290 0.822 31.745 1.00 97.81 83 GLN A CA 1
ATOM 630 C C . GLN A 1 83 ? -23.480 -0.212 30.962 1.00 97.81 83 GLN A C 1
ATOM 632 O O . GLN A 1 83 ? -22.799 0.164 30.011 1.00 97.81 83 GLN A O 1
ATOM 637 N N . LEU A 1 84 ? -23.577 -1.492 31.326 1.00 98.19 84 LEU A N 1
ATOM 638 C CA . LEU A 1 84 ? -22.882 -2.575 30.638 1.00 98.19 84 LEU A CA 1
ATOM 639 C C . LEU A 1 84 ? -23.362 -2.716 29.189 1.00 98.19 84 LEU A C 1
ATOM 641 O O . LEU A 1 84 ? -22.530 -2.808 28.294 1.00 98.19 84 LEU A O 1
ATOM 645 N N . GLU A 1 85 ? -24.672 -2.638 28.948 1.00 97.88 85 GLU A N 1
ATOM 646 C CA . GLU A 1 85 ? -25.237 -2.653 27.591 1.00 97.88 85 GLU A CA 1
ATOM 647 C C . GLU A 1 85 ? -24.799 -1.441 26.760 1.00 97.88 85 GLU A C 1
ATOM 649 O O . GLU A 1 85 ? -24.456 -1.563 25.588 1.00 97.88 85 GLU A O 1
ATOM 654 N N . ARG A 1 86 ? -24.743 -0.246 27.358 1.00 97.81 86 ARG A N 1
ATOM 655 C CA . ARG A 1 86 ? -24.215 0.936 26.655 1.00 97.81 86 ARG A CA 1
ATOM 656 C C . ARG A 1 86 ? -22.729 0.789 26.342 1.00 97.81 86 ARG A C 1
ATOM 658 O O . ARG A 1 86 ? -22.293 1.155 25.255 1.00 97.81 86 ARG A O 1
ATOM 665 N N . ALA A 1 87 ? -21.948 0.266 27.284 1.00 97.75 87 ALA A N 1
ATOM 666 C CA . ALA A 1 87 ? -20.523 0.042 27.094 1.00 97.75 87 ALA A CA 1
ATOM 667 C C . ALA A 1 87 ? -20.263 -1.007 26.004 1.00 97.75 87 ALA A C 1
ATOM 669 O O . ALA A 1 87 ? -19.451 -0.752 25.119 1.00 97.75 87 ALA A O 1
ATOM 670 N N . SER A 1 88 ? -20.990 -2.130 26.010 1.00 97.75 88 SER A N 1
ATOM 671 C CA . SER A 1 88 ? -20.864 -3.181 24.994 1.00 97.75 88 SER A CA 1
ATOM 672 C C . SER A 1 88 ? -21.219 -2.659 23.600 1.00 97.75 88 SER A C 1
ATOM 674 O O . SER A 1 88 ? -20.449 -2.853 22.660 1.00 97.75 88 SER A O 1
ATOM 676 N N . GLN A 1 89 ? -22.319 -1.909 23.472 1.00 97.88 89 GLN A N 1
ATOM 677 C CA . GLN A 1 89 ? -22.716 -1.268 22.216 1.00 97.88 89 GLN A CA 1
ATOM 678 C C . GLN A 1 89 ? -21.662 -0.273 21.724 1.00 97.88 89 GLN A C 1
ATOM 680 O O . GLN A 1 89 ? -21.329 -0.261 20.540 1.00 97.88 89 GLN A O 1
ATOM 685 N N . ASN A 1 90 ? -21.095 0.538 22.620 1.00 97.88 90 ASN A N 1
ATOM 686 C CA . ASN A 1 90 ? -20.034 1.479 22.270 1.00 97.88 90 ASN A CA 1
ATOM 687 C C . ASN A 1 90 ? -18.762 0.764 21.807 1.00 97.88 90 ASN A C 1
ATOM 689 O O . ASN A 1 90 ? -18.167 1.177 20.813 1.00 97.88 90 ASN A O 1
ATOM 693 N N . THR A 1 91 ? -18.356 -0.310 22.486 1.00 97.88 91 THR A N 1
ATOM 694 C CA . THR A 1 91 ? -17.201 -1.117 22.079 1.00 97.88 91 THR A CA 1
ATOM 695 C C . THR A 1 91 ? -17.428 -1.760 20.715 1.00 97.88 91 THR A C 1
ATOM 697 O O . THR A 1 91 ? -16.533 -1.711 19.875 1.00 97.88 91 THR A O 1
ATOM 700 N N . GLU A 1 92 ? -18.619 -2.300 20.456 1.00 97.75 92 GLU A N 1
ATOM 701 C CA . GLU A 1 92 ? -18.945 -2.911 19.166 1.00 97.75 92 GLU A CA 1
ATOM 702 C C . GLU A 1 92 ? -18.981 -1.871 18.039 1.00 97.75 92 GLU A C 1
ATOM 704 O O . GLU A 1 92 ? -18.421 -2.082 16.965 1.00 97.75 92 GLU A O 1
ATOM 709 N N . ASN A 1 93 ? -19.561 -0.696 18.292 1.00 98.00 93 ASN A N 1
ATOM 710 C CA . ASN A 1 93 ? -19.534 0.423 17.351 1.00 98.00 93 ASN A CA 1
ATOM 711 C C . ASN A 1 93 ? -18.104 0.886 17.059 1.00 98.00 93 ASN A C 1
ATOM 713 O O . ASN A 1 93 ? -17.749 1.085 15.899 1.00 98.00 93 ASN A O 1
ATOM 717 N N . LEU A 1 94 ? -17.268 1.020 18.090 1.00 98.19 94 LEU A N 1
ATOM 718 C CA . LEU A 1 94 ? -15.869 1.398 17.923 1.00 98.19 94 LEU A CA 1
ATOM 719 C C . LEU A 1 94 ? -15.102 0.340 17.126 1.00 98.19 94 LEU A C 1
ATOM 721 O O . LEU A 1 94 ? -14.340 0.696 16.231 1.00 98.19 94 LEU A O 1
ATOM 725 N N . ARG A 1 95 ? -15.341 -0.947 17.401 1.00 98.00 95 ARG A N 1
ATOM 726 C CA . ARG A 1 95 ? -14.733 -2.063 16.671 1.00 98.00 95 ARG A CA 1
ATOM 727 C C . ARG A 1 95 ? -15.125 -2.042 15.196 1.00 98.00 95 ARG A C 1
ATOM 729 O O . ARG A 1 95 ? -14.236 -2.128 14.356 1.00 98.00 95 ARG A O 1
ATOM 736 N N . ARG A 1 96 ? -16.414 -1.869 14.885 1.00 98.00 96 ARG A N 1
ATOM 737 C CA . ARG A 1 96 ? -16.914 -1.760 13.504 1.00 98.00 96 ARG A CA 1
ATOM 738 C C . ARG A 1 96 ? -16.346 -0.549 12.772 1.00 98.00 96 ARG A C 1
ATO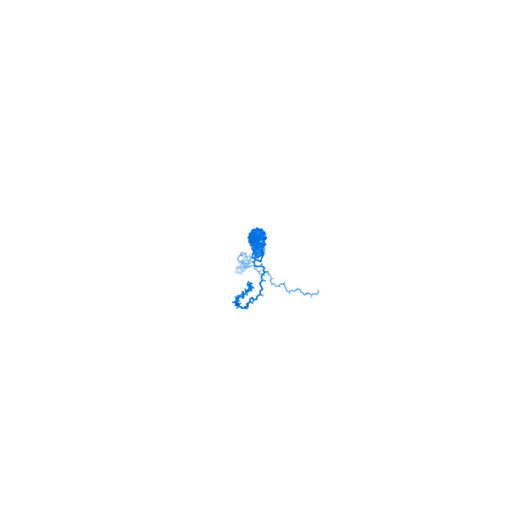M 740 O O . ARG A 1 96 ? -15.936 -0.658 11.623 1.00 98.00 96 ARG A O 1
ATOM 747 N N . ASN A 1 97 ? -16.274 0.598 13.441 1.00 97.81 97 ASN A N 1
ATOM 748 C CA . ASN A 1 97 ? -15.694 1.803 12.852 1.00 97.81 97 ASN A CA 1
ATOM 749 C C . ASN A 1 97 ? -14.190 1.644 12.609 1.00 97.81 97 ASN A C 1
ATOM 751 O O . ASN A 1 97 ? -13.689 2.085 11.578 1.00 97.81 97 ASN A O 1
ATOM 755 N N . ALA A 1 98 ? -13.470 1.011 13.537 1.00 97.62 98 ALA A N 1
ATOM 756 C CA . ALA A 1 98 ? -12.050 0.730 13.379 1.00 97.62 98 ALA A CA 1
ATOM 757 C C . ALA A 1 98 ? -11.797 -0.264 12.236 1.00 97.62 98 ALA A C 1
ATOM 759 O O . ALA A 1 98 ? -10.911 -0.017 11.422 1.00 97.62 98 ALA A O 1
ATOM 760 N N . SER A 1 99 ? -12.584 -1.341 12.121 1.00 97.25 99 SER A N 1
ATOM 761 C CA . SER A 1 99 ? -12.448 -2.297 11.015 1.00 97.25 99 SER A CA 1
ATOM 762 C C . SER A 1 99 ? -12.764 -1.656 9.665 1.00 97.25 99 SER A C 1
ATOM 764 O O . SER A 1 99 ? -11.962 -1.781 8.748 1.00 97.25 99 SER A O 1
ATOM 766 N N . ALA A 1 100 ? -13.853 -0.886 9.566 1.00 97.94 100 ALA A N 1
ATOM 767 C CA . ALA A 1 100 ? -14.205 -0.173 8.338 1.00 97.94 100 ALA A CA 1
ATOM 768 C C . ALA A 1 100 ? -13.132 0.856 7.936 1.00 97.94 100 ALA A C 1
ATOM 770 O O . ALA A 1 100 ? -12.814 1.000 6.758 1.00 97.94 100 ALA A O 1
ATOM 771 N N . GLN A 1 101 ? -12.529 1.555 8.906 1.00 97.69 101 GLN A N 1
ATOM 772 C CA . GLN A 1 101 ? -11.408 2.453 8.622 1.00 97.69 101 GLN A CA 1
ATOM 773 C C . GLN A 1 101 ? -10.168 1.697 8.142 1.00 97.69 101 GLN A C 1
ATOM 775 O O . GLN A 1 101 ? -9.509 2.163 7.218 1.00 97.69 101 GLN A O 1
ATOM 780 N N . LEU A 1 102 ? -9.839 0.550 8.741 1.00 98.00 102 LEU A N 1
ATOM 781 C CA . LEU A 1 102 ? -8.705 -0.266 8.303 1.00 98.00 102 LEU A CA 1
ATOM 782 C C . LEU A 1 102 ? -8.906 -0.794 6.880 1.00 98.00 102 LEU A C 1
ATOM 784 O O . LEU A 1 102 ? -7.980 -0.711 6.080 1.00 98.00 102 LEU A O 1
ATOM 788 N 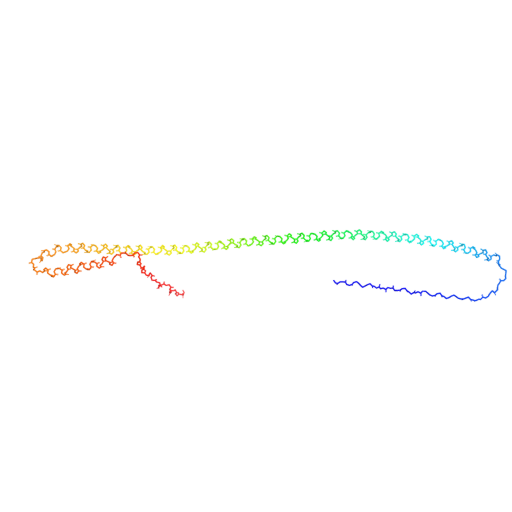N . GLU A 1 103 ? -10.103 -1.275 6.547 1.00 97.75 103 GLU A N 1
ATOM 789 C CA . GLU A 1 103 ? -10.456 -1.705 5.189 1.00 97.75 103 GLU A CA 1
ATOM 790 C C . GLU A 1 103 ? -10.327 -0.548 4.194 1.00 97.75 103 GLU A C 1
ATOM 792 O O . GLU A 1 103 ? -9.555 -0.650 3.244 1.00 97.75 103 GLU A O 1
ATOM 797 N N . ALA A 1 104 ? -10.942 0.604 4.478 1.00 97.75 104 ALA A N 1
ATOM 798 C CA . ALA A 1 104 ? -10.841 1.780 3.614 1.00 97.75 104 ALA A CA 1
ATOM 799 C C . ALA A 1 104 ? -9.388 2.257 3.420 1.00 97.75 104 ALA A C 1
ATOM 801 O O . ALA A 1 104 ? -9.007 2.700 2.336 1.00 97.75 104 ALA A O 1
ATOM 802 N N . ARG A 1 105 ? -8.547 2.169 4.460 1.00 97.38 105 ARG A N 1
ATOM 803 C CA . ARG A 1 105 ? -7.114 2.490 4.360 1.00 97.38 105 ARG A CA 1
ATOM 804 C C . ARG A 1 105 ? -6.352 1.466 3.530 1.00 97.38 105 ARG A C 1
ATOM 806 O O . ARG A 1 105 ? -5.492 1.861 2.747 1.00 97.38 105 ARG A O 1
ATOM 813 N N . ASN A 1 106 ? -6.657 0.182 3.679 1.00 97.81 106 ASN A N 1
ATOM 814 C CA . ASN A 1 106 ? -6.044 -0.871 2.877 1.00 97.81 106 ASN A CA 1
ATOM 815 C C . ASN A 1 106 ? -6.415 -0.734 1.397 1.00 97.81 106 ASN A C 1
ATOM 817 O O . ASN A 1 106 ? -5.528 -0.845 0.554 1.00 97.81 106 ASN A O 1
ATOM 821 N N . ASP A 1 107 ? -7.667 -0.397 1.087 1.00 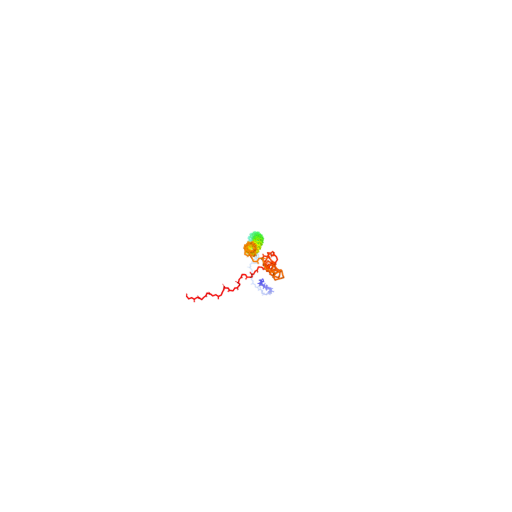97.88 107 ASP A N 1
ATOM 822 C CA . ASP A 1 107 ? -8.114 -0.135 -0.283 1.00 97.88 107 ASP A CA 1
ATOM 823 C C . ASP A 1 107 ? -7.377 1.061 -0.892 1.00 97.88 107 ASP A C 1
ATOM 825 O O . ASP A 1 107 ? -6.879 0.983 -2.014 1.00 97.88 107 ASP A O 1
ATOM 829 N N . GLN A 1 108 ? -7.220 2.151 -0.132 1.00 97.62 108 GLN A N 1
ATOM 830 C CA . GLN A 1 108 ? -6.416 3.302 -0.556 1.00 97.62 108 GLN A CA 1
ATOM 831 C C . GLN A 1 108 ? -4.959 2.906 -0.819 1.00 97.62 108 GLN A C 1
ATOM 833 O O . GLN A 1 108 ? -4.396 3.279 -1.846 1.00 97.62 108 GLN A O 1
ATOM 838 N N . LEU A 1 109 ? -4.338 2.131 0.075 1.00 98.06 109 LEU A N 1
ATOM 839 C CA . LEU A 1 109 ? -2.967 1.651 -0.117 1.00 98.06 109 LEU A CA 1
ATOM 840 C C . LEU A 1 109 ? -2.838 0.753 -1.352 1.00 98.06 109 LEU A C 1
ATOM 842 O O . LEU A 1 109 ? -1.847 0.863 -2.071 1.00 98.06 109 LEU A O 1
ATOM 846 N N . AL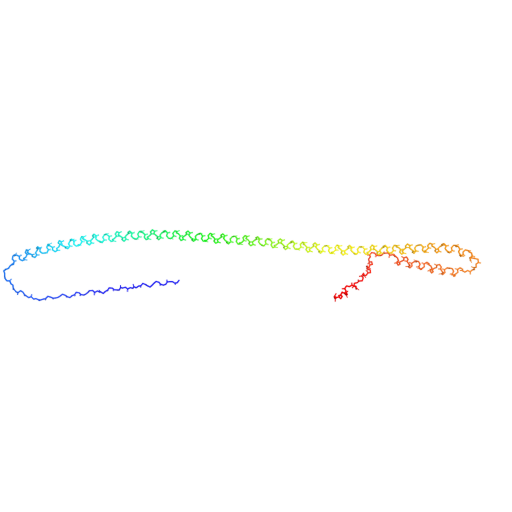A A 1 110 ? -3.820 -0.110 -1.613 1.00 97.75 110 ALA A N 1
ATOM 847 C CA . ALA A 1 110 ? -3.849 -0.949 -2.804 1.00 97.75 110 ALA A CA 1
ATOM 848 C C . ALA A 1 110 ? -3.977 -0.109 -4.083 1.00 97.75 110 ALA A C 1
ATOM 850 O O . ALA A 1 110 ? -3.231 -0.340 -5.032 1.00 97.75 110 ALA A O 1
ATOM 851 N N . GLN A 1 111 ? -4.843 0.910 -4.087 1.00 97.69 111 GLN A N 1
ATOM 852 C CA . GLN A 1 111 ? -4.979 1.847 -5.206 1.00 97.69 111 GLN A CA 1
ATOM 853 C C . GLN A 1 111 ? -3.687 2.622 -5.466 1.00 97.69 111 GLN A C 1
ATOM 855 O O . GLN A 1 111 ? -3.248 2.704 -6.610 1.00 97.69 111 GLN A O 1
ATOM 860 N N . PHE A 1 112 ? -3.042 3.148 -4.418 1.00 97.81 112 PHE A N 1
ATOM 861 C CA . PHE A 1 112 ? -1.764 3.839 -4.576 1.00 97.81 112 PHE A CA 1
ATOM 862 C C . PHE A 1 112 ? -0.695 2.907 -5.140 1.00 97.81 112 PHE A C 1
ATOM 864 O O . PHE A 1 112 ? -0.013 3.293 -6.081 1.00 97.81 112 PHE A O 1
ATOM 871 N N . ARG A 1 113 ? -0.568 1.682 -4.616 1.00 98.00 113 ARG A N 1
ATOM 872 C CA . ARG A 1 113 ? 0.375 0.687 -5.151 1.00 98.00 113 ARG A CA 1
ATOM 873 C C . ARG A 1 113 ? 0.103 0.386 -6.622 1.00 98.00 113 ARG A C 1
ATOM 875 O O . ARG A 1 113 ? 1.027 0.483 -7.415 1.00 98.00 113 ARG A O 1
ATOM 882 N N . GLY A 1 114 ? -1.153 0.131 -6.989 1.00 98.19 114 GLY A N 1
ATOM 883 C CA . GLY A 1 114 ? -1.539 -0.103 -8.381 1.00 98.19 114 GLY A CA 1
ATOM 884 C C . GLY A 1 114 ? -1.187 1.070 -9.300 1.00 98.19 114 GLY A C 1
ATOM 885 O O . GLY A 1 114 ? -0.607 0.860 -10.359 1.00 98.19 114 GLY A O 1
ATOM 886 N N . ALA A 1 115 ? -1.450 2.308 -8.870 1.00 97.75 115 ALA A N 1
ATOM 887 C CA . ALA A 1 115 ? -1.085 3.503 -9.631 1.00 97.75 115 ALA A CA 1
ATOM 888 C C . ALA A 1 115 ? 0.441 3.696 -9.748 1.00 97.75 115 ALA A C 1
ATOM 890 O O . ALA A 1 115 ? 0.932 4.134 -10.788 1.00 97.75 115 ALA A O 1
ATOM 891 N N . TYR A 1 116 ? 1.203 3.366 -8.699 1.00 97.94 116 TYR A N 1
ATOM 892 C CA . TYR A 1 116 ? 2.668 3.381 -8.744 1.00 97.94 116 TYR A CA 1
ATOM 893 C C . TYR A 1 116 ? 3.219 2.328 -9.710 1.00 97.94 116 TYR A C 1
ATOM 895 O O . TYR A 1 116 ? 4.120 2.644 -10.486 1.00 97.94 116 TYR A O 1
ATOM 903 N N . ASP A 1 117 ? 2.672 1.113 -9.688 1.00 98.19 117 ASP A N 1
ATOM 904 C CA . ASP A 1 117 ? 3.077 0.031 -10.586 1.00 98.19 117 ASP A CA 1
ATOM 905 C C . ASP A 1 117 ? 2.753 0.380 -12.047 1.00 98.19 117 ASP A C 1
ATOM 907 O O . ASP A 1 117 ? 3.601 0.224 -12.925 1.00 98.19 117 ASP A O 1
ATOM 911 N N . GLU A 1 118 ? 1.575 0.950 -12.314 1.00 98.19 118 GLU A N 1
ATOM 912 C CA . GLU A 1 118 ? 1.202 1.440 -13.645 1.00 98.19 118 GLU A CA 1
ATOM 913 C C . GLU A 1 118 ? 2.157 2.539 -14.135 1.00 98.19 118 GLU A C 1
ATOM 915 O O . GLU A 1 118 ? 2.639 2.496 -15.270 1.00 98.19 118 GLU A O 1
ATOM 920 N N . LEU A 1 119 ? 2.498 3.501 -13.272 1.00 98.06 119 LEU A N 1
ATOM 921 C CA . LEU A 1 119 ? 3.450 4.556 -13.615 1.00 98.06 119 LEU A CA 1
ATOM 922 C C . LEU A 1 119 ? 4.849 3.993 -13.906 1.00 98.06 119 LEU A C 1
ATOM 924 O O . LEU A 1 119 ? 5.525 4.470 -14.821 1.00 98.06 119 LEU A O 1
ATOM 928 N N . LEU A 1 120 ? 5.280 2.981 -13.150 1.00 98.31 120 LEU A N 1
ATOM 929 C CA . LEU A 1 120 ? 6.558 2.305 -13.356 1.00 98.31 120 LEU A CA 1
ATOM 930 C C . LEU A 1 120 ? 6.596 1.593 -14.716 1.00 98.31 120 LEU A C 1
ATOM 932 O O . LEU A 1 120 ? 7.584 1.708 -15.443 1.00 98.31 120 LEU A O 1
ATOM 936 N N . GLU A 1 121 ? 5.518 0.903 -15.085 1.00 98.38 121 GLU A N 1
ATOM 937 C CA . GLU A 1 121 ? 5.400 0.237 -16.384 1.00 98.38 121 GLU A CA 1
ATOM 938 C C . GLU A 1 121 ? 5.381 1.245 -17.539 1.00 98.38 121 GLU A C 1
ATOM 940 O O . GLU A 1 121 ? 6.105 1.069 -18.521 1.00 98.38 121 GLU A O 1
ATOM 945 N N . ILE A 1 122 ? 4.662 2.364 -17.402 1.00 98.12 122 ILE A N 1
ATOM 946 C CA . ILE A 1 122 ? 4.694 3.453 -18.390 1.00 98.12 122 ILE A CA 1
ATOM 947 C C . ILE A 1 122 ? 6.110 4.024 -18.529 1.00 98.12 122 ILE A C 1
ATOM 949 O O . ILE A 1 122 ? 6.567 4.278 -19.647 1.00 98.12 122 ILE A O 1
ATOM 953 N N . ALA A 1 123 ? 6.820 4.232 -17.419 1.00 98.00 123 ALA A N 1
ATOM 954 C CA . ALA A 1 123 ? 8.186 4.746 -17.441 1.00 98.00 123 ALA A CA 1
ATOM 955 C C . ALA A 1 123 ? 9.142 3.781 -18.159 1.00 98.00 123 ALA A C 1
ATOM 957 O O . ALA A 1 123 ? 9.907 4.208 -19.024 1.00 98.00 123 ALA A O 1
ATOM 958 N N . ARG A 1 124 ? 9.052 2.476 -17.871 1.00 98.00 124 ARG A N 1
ATOM 959 C CA . ARG A 1 124 ? 9.833 1.431 -18.555 1.00 98.00 124 ARG A CA 1
ATOM 960 C C . ARG A 1 124 ? 9.513 1.357 -20.043 1.00 98.00 124 ARG A C 1
ATOM 962 O O . ARG A 1 124 ? 10.431 1.285 -20.855 1.00 98.00 124 ARG A O 1
ATOM 969 N N . ALA A 1 125 ? 8.234 1.418 -20.407 1.00 98.12 125 ALA A N 1
ATOM 970 C CA . ALA A 1 125 ? 7.806 1.410 -21.800 1.00 98.12 125 ALA A CA 1
ATOM 971 C C . ALA A 1 125 ? 8.345 2.631 -22.561 1.00 98.12 125 ALA A C 1
ATOM 973 O O . ALA A 1 125 ? 8.852 2.487 -23.673 1.00 98.12 125 ALA A O 1
ATOM 974 N N . LYS A 1 126 ? 8.296 3.824 -21.953 1.00 98.06 126 LYS A N 1
ATOM 975 C CA . LYS A 1 126 ? 8.873 5.041 -22.540 1.00 98.06 126 LYS A CA 1
ATOM 976 C C . LYS A 1 126 ? 10.385 4.951 -22.695 1.00 98.06 126 LYS A C 1
ATOM 978 O O . LYS A 1 126 ? 10.902 5.364 -23.728 1.00 98.06 126 LYS A O 1
ATOM 983 N N . GLU A 1 127 ? 11.087 4.399 -21.713 1.00 97.94 127 GLU A N 1
ATOM 984 C CA . GLU A 1 127 ? 12.537 4.233 -21.802 1.00 97.94 127 GLU A CA 1
ATOM 985 C C . GLU A 1 127 ? 12.926 3.218 -22.885 1.00 97.94 127 GLU A C 1
ATOM 987 O O . GLU A 1 127 ? 13.812 3.485 -23.693 1.00 97.94 127 GLU A O 1
ATOM 992 N N . ALA A 1 128 ? 12.201 2.102 -22.995 1.00 97.88 128 ALA A N 1
ATOM 993 C CA . ALA A 1 128 ? 12.396 1.139 -24.076 1.00 97.88 128 ALA A CA 1
ATOM 994 C C . ALA A 1 128 ? 12.138 1.764 -25.460 1.00 97.88 128 ALA A C 1
ATOM 996 O O . ALA A 1 128 ? 12.907 1.544 -26.397 1.00 97.88 128 ALA A O 1
ATOM 997 N N . GLN A 1 129 ? 11.092 2.589 -25.587 1.00 97.94 129 GLN A N 1
ATOM 998 C CA . GLN A 1 129 ? 10.828 3.354 -26.809 1.00 97.94 129 GLN A CA 1
ATOM 999 C C . GLN A 1 129 ? 11.954 4.346 -27.110 1.00 97.94 129 GLN A C 1
ATOM 1001 O O . GLN A 1 129 ? 12.380 4.435 -28.258 1.00 97.94 129 GLN A O 1
ATOM 1006 N N . ARG A 1 130 ? 12.471 5.055 -26.098 1.00 98.19 130 ARG A N 1
ATOM 1007 C CA . ARG A 1 130 ? 13.594 5.991 -26.249 1.00 98.19 130 ARG A CA 1
ATOM 1008 C C . ARG A 1 130 ? 14.828 5.281 -26.796 1.00 98.19 130 ARG A C 1
ATOM 1010 O O . ARG A 1 130 ? 15.358 5.713 -27.812 1.00 98.19 130 ARG A O 1
ATOM 1017 N N . VAL A 1 131 ? 15.224 4.164 -26.185 1.00 98.00 131 VAL A N 1
ATOM 1018 C CA . VAL A 1 131 ? 16.377 3.360 -26.622 1.00 98.00 131 VAL A CA 1
ATOM 1019 C C . VAL A 1 131 ? 16.174 2.811 -28.036 1.00 98.00 131 VAL A C 1
ATOM 1021 O O . VAL A 1 131 ? 17.094 2.841 -28.854 1.00 98.00 131 VAL A O 1
ATOM 1024 N N . SER A 1 132 ? 14.966 2.340 -28.362 1.00 97.25 132 SER A N 1
ATOM 1025 C CA . SER A 1 132 ? 14.647 1.854 -29.708 1.00 97.25 132 SER A CA 1
ATOM 1026 C C . SER A 1 132 ? 14.741 2.961 -30.760 1.00 97.25 132 SER A C 1
ATOM 1028 O O . SER A 1 132 ? 15.317 2.733 -31.824 1.00 97.25 132 SER A O 1
ATOM 1030 N N . LEU A 1 133 ? 14.215 4.153 -30.464 1.00 98.00 133 LEU A N 1
ATOM 1031 C CA . LEU A 1 133 ? 14.295 5.310 -31.353 1.00 98.00 133 LEU A CA 1
ATOM 1032 C C . LEU A 1 133 ? 15.734 5.801 -31.510 1.00 98.00 133 LEU A C 1
ATOM 1034 O O . LEU A 1 133 ? 16.156 6.061 -32.629 1.00 98.00 133 LEU A O 1
ATOM 1038 N N . GLU A 1 134 ? 16.501 5.873 -30.423 1.00 97.44 134 GLU A N 1
ATOM 1039 C CA . GLU A 1 134 ? 17.917 6.255 -30.441 1.00 97.44 134 GLU A CA 1
ATOM 1040 C C . GLU A 1 134 ? 18.749 5.275 -31.282 1.00 97.44 134 GLU A C 1
ATOM 1042 O O . GLU A 1 134 ? 19.540 5.689 -32.127 1.00 97.44 134 GLU A O 1
ATOM 1047 N N . THR A 1 135 ? 18.487 3.971 -31.152 1.00 96.38 135 THR A N 1
ATOM 1048 C CA . THR A 1 135 ? 19.124 2.939 -31.985 1.00 96.38 135 THR A CA 1
ATOM 1049 C C . THR A 1 135 ? 18.741 3.087 -33.459 1.00 96.38 135 THR A C 1
ATOM 1051 O O . THR A 1 135 ? 19.601 3.012 -34.337 1.00 96.38 135 THR A O 1
ATOM 1054 N N . ALA A 1 136 ? 17.455 3.304 -33.754 1.00 95.31 136 ALA A N 1
ATOM 1055 C CA . ALA A 1 136 ? 16.978 3.483 -35.122 1.00 95.31 136 ALA A CA 1
ATOM 1056 C C . ALA A 1 136 ? 17.555 4.752 -35.768 1.00 95.31 136 ALA A C 1
ATOM 1058 O O . ALA A 1 136 ? 17.919 4.719 -36.943 1.00 95.31 136 ALA A O 1
ATOM 1059 N N . LEU A 1 137 ? 17.675 5.841 -35.003 1.00 97.25 137 LEU A N 1
ATOM 1060 C CA . LEU A 1 137 ? 18.334 7.072 -35.434 1.00 97.25 137 LEU A CA 1
ATOM 1061 C C . LEU A 1 137 ? 19.807 6.825 -35.746 1.00 97.25 137 LEU A C 1
ATOM 1063 O O . LEU A 1 137 ? 20.221 7.098 -36.867 1.00 97.25 137 LEU A O 1
ATOM 1067 N N . GLY A 1 138 ? 20.562 6.198 -34.840 1.00 94.56 138 GLY A N 1
ATOM 1068 C CA . GLY A 1 138 ? 21.972 5.883 -35.087 1.00 94.56 138 GLY A CA 1
ATOM 1069 C C . GLY A 1 138 ? 22.187 5.004 -36.328 1.00 94.56 138 GLY A C 1
ATOM 1070 O O . GLY A 1 138 ? 23.111 5.234 -37.107 1.00 94.56 138 GLY A O 1
ATOM 1071 N N . GLN A 1 139 ? 21.300 4.034 -36.576 1.00 92.50 139 GLN A N 1
ATOM 1072 C CA . GLN A 1 139 ? 21.335 3.232 -37.805 1.00 92.50 139 GLN A CA 1
ATOM 1073 C C . GLN A 1 139 ? 21.055 4.063 -39.062 1.00 92.50 139 GLN A C 1
ATOM 1075 O O . GLN A 1 139 ? 21.698 3.850 -40.090 1.00 92.50 139 GLN A O 1
ATOM 1080 N N . ARG A 1 140 ? 20.088 4.986 -39.011 1.00 93.25 140 ARG A N 1
ATOM 1081 C CA . ARG A 1 140 ? 19.774 5.873 -40.140 1.00 93.25 140 ARG A CA 1
ATOM 1082 C C . ARG A 1 140 ? 20.909 6.850 -40.410 1.00 93.25 140 ARG A C 1
ATOM 1084 O O . ARG A 1 140 ? 21.293 6.983 -41.566 1.00 93.25 140 ARG A O 1
ATOM 1091 N N . ASP A 1 141 ? 21.481 7.448 -39.373 1.00 95.44 141 ASP A N 1
ATOM 1092 C CA . ASP A 1 141 ? 22.616 8.362 -39.495 1.00 95.44 141 ASP A CA 1
ATOM 1093 C C . ASP A 1 141 ? 23.821 7.656 -40.118 1.00 95.44 141 ASP A C 1
ATOM 1095 O O . ASP A 1 141 ? 24.390 8.148 -41.089 1.00 95.44 141 ASP A O 1
ATOM 1099 N N . GLY A 1 142 ? 24.147 6.441 -39.666 1.00 92.06 142 GLY A N 1
ATOM 1100 C CA . GLY A 1 142 ? 25.232 5.671 -40.273 1.00 92.06 142 GLY A CA 1
ATOM 1101 C C . GLY A 1 142 ? 24.957 5.263 -41.730 1.00 92.06 142 GLY A C 1
ATOM 1102 O O . GLY A 1 142 ? 25.875 5.259 -42.550 1.00 92.06 142 GLY A O 1
ATOM 1103 N N . GLN A 1 143 ? 23.701 4.975 -42.100 1.00 91.19 143 GLN A N 1
ATOM 1104 C CA . GLN A 1 143 ? 23.336 4.749 -43.506 1.00 91.19 143 GLN A CA 1
ATOM 1105 C C . GLN A 1 143 ? 23.471 6.016 -44.352 1.00 91.19 143 GLN A C 1
ATOM 1107 O O . GLN A 1 143 ? 23.899 5.925 -45.502 1.00 91.19 143 GLN A O 1
ATOM 1112 N N . LEU A 1 144 ? 23.123 7.182 -43.801 1.00 94.38 144 LEU A N 1
ATOM 1113 C CA . LEU A 1 144 ? 23.307 8.465 -44.475 1.00 94.38 144 LEU A CA 1
ATOM 1114 C C . LEU A 1 144 ? 24.792 8.750 -44.698 1.00 94.38 144 LEU A C 1
ATOM 1116 O O . LEU A 1 144 ? 25.165 9.073 -45.822 1.00 94.38 144 LEU A O 1
ATOM 1120 N N . THR A 1 145 ? 25.642 8.550 -43.687 1.00 93.12 145 THR A N 1
ATOM 1121 C CA . THR A 1 145 ? 27.099 8.694 -43.827 1.00 93.12 145 THR A CA 1
ATOM 1122 C C . THR A 1 145 ? 27.648 7.778 -44.918 1.00 93.12 145 THR A C 1
ATOM 1124 O O . THR A 1 145 ? 28.326 8.255 -45.823 1.00 93.12 145 THR A O 1
ATOM 1127 N N . LEU A 1 146 ? 27.284 6.491 -44.911 1.00 91.56 146 LEU A N 1
ATOM 1128 C CA . LEU A 1 146 ? 27.721 5.555 -45.950 1.00 91.56 146 LEU A CA 1
ATOM 1129 C C . LEU A 1 146 ? 27.226 5.970 -47.345 1.00 91.56 146 LEU A C 1
ATOM 1131 O O . LEU A 1 146 ? 27.955 5.851 -48.327 1.00 91.56 146 LEU A O 1
ATOM 1135 N N . CYS A 1 147 ? 25.991 6.464 -47.452 1.00 92.06 147 CYS A N 1
ATOM 1136 C CA . CYS A 1 147 ? 25.449 6.960 -48.714 1.00 92.06 147 CYS A CA 1
ATOM 1137 C C . CYS A 1 147 ? 26.217 8.188 -49.221 1.00 92.06 147 CYS A C 1
ATOM 1139 O O . CYS A 1 147 ? 26.444 8.295 -50.426 1.00 92.06 147 CYS A O 1
ATOM 1141 N N . MET A 1 148 ? 26.618 9.097 -48.328 1.00 91.94 148 MET A N 1
ATOM 1142 C CA . MET A 1 148 ? 27.436 10.263 -48.670 1.00 91.94 148 MET A CA 1
ATOM 1143 C C . MET A 1 148 ? 28.815 9.831 -49.176 1.00 91.94 148 MET A C 1
ATOM 1145 O O . MET A 1 148 ? 29.191 10.208 -50.279 1.00 91.94 148 MET A O 1
ATOM 1149 N N . GLU A 1 149 ? 29.507 8.945 -48.455 1.00 92.00 149 GLU A N 1
ATOM 1150 C CA . GLU A 1 149 ? 30.813 8.412 -48.878 1.00 92.00 149 GLU A CA 1
ATOM 1151 C C . GLU A 1 149 ? 30.742 7.710 -50.243 1.00 92.00 149 GLU A C 1
ATOM 1153 O O . GLU A 1 149 ? 31.611 7.878 -51.098 1.00 92.00 149 GLU A O 1
ATOM 1158 N N . LYS A 1 150 ? 29.684 6.925 -50.477 1.00 89.62 150 LYS A N 1
ATOM 1159 C CA . LYS A 1 150 ? 29.440 6.261 -51.763 1.00 89.62 150 LYS A CA 1
ATOM 1160 C C . LYS A 1 150 ? 29.141 7.260 -52.879 1.00 89.62 150 LYS A C 1
ATOM 1162 O O . LYS A 1 150 ? 29.588 7.062 -54.008 1.00 89.62 150 LYS A O 1
ATOM 1167 N N . ASN A 1 151 ? 28.415 8.336 -52.578 1.00 92.56 151 ASN A N 1
ATOM 1168 C CA . ASN A 1 151 ? 28.156 9.406 -53.535 1.00 92.56 151 ASN A CA 1
ATOM 1169 C C . ASN A 1 151 ? 29.450 10.120 -53.945 1.00 92.56 151 ASN A C 1
ATOM 1171 O O . ASN A 1 151 ? 29.680 10.289 -55.142 1.00 92.56 151 ASN A O 1
ATOM 1175 N N . ASP A 1 152 ? 30.314 10.435 -52.980 1.00 91.00 152 ASP A N 1
ATOM 1176 C CA . ASP A 1 152 ? 31.623 11.040 -53.236 1.00 91.00 152 ASP A CA 1
ATOM 1177 C C . ASP A 1 152 ? 32.497 10.114 -54.102 1.00 91.00 152 ASP A C 1
ATOM 1179 O O . ASP A 1 152 ? 33.017 10.539 -55.134 1.00 91.00 152 ASP A O 1
ATOM 1183 N N . GLN A 1 153 ? 32.565 8.814 -53.776 1.00 89.31 153 GLN A N 1
ATOM 1184 C CA . GLN A 1 153 ? 33.286 7.803 -54.572 1.00 89.31 153 GLN A CA 1
ATOM 1185 C C . GLN A 1 153 ? 32.777 7.712 -56.020 1.00 89.31 153 GLN A C 1
ATOM 1187 O O . GLN A 1 153 ? 33.565 7.609 -56.970 1.00 89.31 153 GLN A O 1
ATOM 1192 N N . LEU A 1 154 ? 31.454 7.736 -56.208 1.00 89.00 154 LEU A N 1
ATOM 1193 C CA . LEU A 1 154 ? 30.838 7.728 -57.534 1.00 89.00 154 LEU A CA 1
ATOM 1194 C C . LEU A 1 154 ? 31.167 9.005 -58.309 1.00 89.00 154 LEU A C 1
ATOM 1196 O O . LEU A 1 154 ? 31.458 8.933 -59.504 1.00 89.00 154 LEU A O 1
ATOM 1200 N N . TYR A 1 155 ? 31.154 10.159 -57.642 1.00 89.56 155 TYR A N 1
ATOM 1201 C CA . TYR A 1 155 ? 31.478 11.441 -58.255 1.00 89.56 155 TYR A CA 1
ATOM 1202 C C . TYR A 1 155 ? 32.946 11.508 -58.699 1.00 89.56 155 TYR A C 1
ATOM 1204 O O . TYR A 1 155 ? 33.223 11.853 -59.849 1.00 89.56 155 TYR A O 1
ATOM 1212 N N . GLU A 1 156 ? 33.885 11.091 -57.846 1.00 90.25 156 GLU A N 1
ATOM 1213 C CA . GLU A 1 156 ? 35.311 10.997 -58.185 1.00 90.25 156 GLU A CA 1
ATOM 1214 C C . GLU A 1 156 ? 35.566 10.036 -59.351 1.00 90.25 156 GLU A C 1
ATOM 1216 O O . GLU A 1 156 ? 36.335 10.333 -60.268 1.00 90.25 156 GLU A O 1
ATOM 1221 N N . THR A 1 157 ? 34.897 8.881 -59.354 1.00 88.44 157 THR A N 1
ATOM 1222 C CA . THR A 1 157 ? 34.976 7.919 -60.461 1.00 88.44 157 THR A CA 1
ATOM 1223 C C . THR A 1 157 ? 34.436 8.530 -61.753 1.00 88.44 157 THR A C 1
ATOM 1225 O O . THR A 1 157 ? 35.096 8.446 -62.788 1.00 88.44 157 THR A O 1
ATOM 1228 N N . GLY A 1 158 ? 33.303 9.237 -61.695 1.00 85.69 158 GLY A N 1
ATOM 1229 C CA . GLY A 1 158 ? 32.759 9.987 -62.829 1.00 85.69 158 GLY A CA 1
ATOM 1230 C C . GLY A 1 158 ? 33.732 11.036 -63.379 1.00 85.69 158 GLY A C 1
ATOM 1231 O O . GLY A 1 158 ? 33.915 11.126 -64.594 1.00 85.69 158 GLY A O 1
ATOM 1232 N N . GLN A 1 159 ? 34.424 11.776 -62.508 1.00 87.31 159 GLN A N 1
ATOM 1233 C CA . GLN A 1 159 ? 35.470 12.716 -62.927 1.00 87.31 159 GLN A CA 1
ATOM 1234 C C . GLN A 1 159 ? 36.666 12.012 -63.577 1.00 8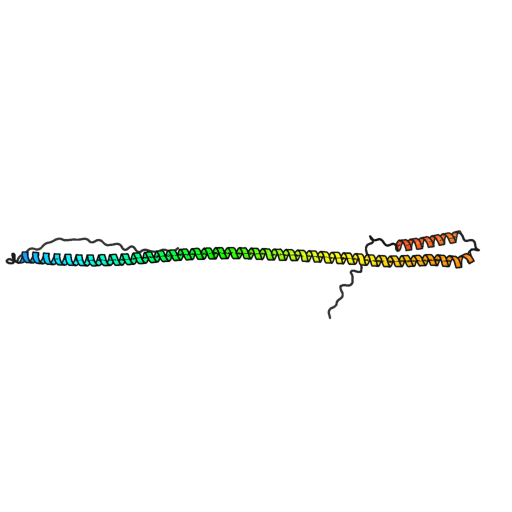7.31 159 GLN A C 1
ATOM 1236 O O . GLN A 1 159 ? 37.182 12.494 -64.586 1.00 87.31 159 GLN A O 1
ATOM 1241 N N . ARG A 1 160 ? 37.104 10.864 -63.040 1.00 84.81 160 ARG A N 1
ATOM 1242 C CA . ARG A 1 160 ? 38.189 10.068 -63.637 1.00 84.81 160 ARG A CA 1
ATOM 1243 C C . ARG A 1 160 ? 37.818 9.560 -65.028 1.00 84.81 160 ARG A C 1
ATOM 1245 O O . ARG A 1 160 ? 38.661 9.631 -65.918 1.00 84.81 160 ARG A O 1
ATOM 1252 N N . VAL A 1 161 ? 36.576 9.112 -65.229 1.00 84.12 161 VAL A N 1
ATOM 1253 C CA . VAL A 1 161 ? 36.059 8.731 -66.554 1.00 84.12 161 VAL A CA 1
ATOM 1254 C C . VAL A 1 161 ? 36.121 9.919 -67.513 1.00 84.12 161 VAL A C 1
ATOM 1256 O O . VAL A 1 161 ? 36.639 9.779 -68.620 1.00 84.12 161 VAL A O 1
ATOM 1259 N N . LEU A 1 162 ? 35.639 11.095 -67.094 1.00 82.44 162 LEU A N 1
ATOM 1260 C CA . LEU A 1 162 ? 35.640 12.294 -67.938 1.00 82.44 162 LEU A CA 1
ATOM 1261 C C . LEU A 1 162 ? 37.067 12.706 -68.337 1.00 82.44 162 LEU A C 1
ATOM 1263 O O . LEU A 1 162 ? 37.340 12.921 -69.516 1.00 82.44 162 LEU A O 1
ATOM 1267 N N . LYS A 1 163 ? 37.998 12.710 -67.376 1.00 82.38 163 LYS A N 1
ATOM 1268 C CA . LYS A 1 163 ? 39.415 13.008 -67.617 1.00 82.38 163 LYS A CA 1
ATOM 1269 C C . LYS A 1 163 ? 40.079 12.001 -68.562 1.00 82.38 163 LYS A C 1
ATOM 1271 O O . LYS A 1 163 ? 40.845 12.397 -69.434 1.00 82.38 163 LYS A O 1
ATOM 1276 N N . ALA A 1 164 ? 39.763 10.710 -68.444 1.00 79.94 164 ALA A N 1
ATOM 1277 C CA . ALA A 1 164 ? 40.286 9.694 -69.358 1.00 79.94 164 ALA A CA 1
ATOM 1278 C C . ALA A 1 164 ? 39.857 9.947 -70.818 1.00 79.94 164 ALA A C 1
ATOM 1280 O O . ALA A 1 164 ? 40.658 9.757 -71.733 1.00 79.94 164 ALA A O 1
ATOM 1281 N N . TYR A 1 165 ? 38.631 10.431 -71.048 1.00 73.69 165 TYR A N 1
ATOM 1282 C CA . TYR A 1 165 ? 38.172 10.841 -72.383 1.00 73.69 165 TYR A CA 1
ATOM 1283 C C . TYR A 1 165 ? 38.920 12.071 -72.930 1.00 73.69 165 TYR A C 1
ATOM 1285 O O . TYR A 1 165 ? 39.208 12.132 -74.132 1.00 73.69 165 TYR A O 1
ATOM 1293 N N . GLU A 1 166 ? 39.257 13.035 -72.068 1.00 77.56 166 GLU A N 1
ATOM 1294 C CA . GLU A 1 166 ? 40.060 14.210 -72.436 1.00 77.56 166 GLU A CA 1
ATOM 1295 C C . GLU A 1 166 ? 41.498 13.816 -72.819 1.00 77.56 166 GLU A C 1
ATOM 1297 O O . GLU A 1 166 ? 41.991 14.212 -73.881 1.00 77.56 166 GLU A O 1
ATOM 1302 N N . ASP A 1 167 ? 42.147 12.973 -72.010 1.00 72.31 167 ASP A N 1
ATOM 1303 C CA . ASP A 1 167 ? 43.536 12.543 -72.214 1.00 72.31 167 ASP A CA 1
ATOM 1304 C C . ASP A 1 167 ? 43.703 11.682 -73.489 1.00 72.31 167 ASP A C 1
ATOM 1306 O O . ASP A 1 167 ? 44.660 11.870 -74.253 1.00 72.31 167 ASP A O 1
ATOM 1310 N N . ILE A 1 168 ? 42.746 10.787 -73.778 1.00 66.69 168 ILE A N 1
ATOM 1311 C CA . ILE A 1 168 ? 42.725 9.969 -75.008 1.00 66.69 168 ILE A CA 1
ATOM 1312 C C . ILE A 1 168 ? 42.570 10.856 -76.260 1.00 66.69 168 ILE A C 1
ATOM 1314 O O . ILE A 1 168 ? 43.200 10.599 -77.288 1.00 66.69 168 ILE A O 1
ATOM 1318 N N . SER A 1 169 ? 41.804 11.951 -76.190 1.00 58.50 169 SER A N 1
ATOM 1319 C CA . SER A 1 169 ? 41.573 12.826 -77.354 1.00 58.50 169 SER A CA 1
ATOM 1320 C C . SER A 1 169 ? 42.799 13.647 -77.767 1.00 58.50 169 SER A C 1
ATOM 1322 O O . SER A 1 169 ? 42.962 13.952 -78.949 1.00 58.50 169 SER A O 1
ATOM 1324 N N . LEU A 1 170 ? 43.677 14.006 -76.826 1.00 56.50 170 LEU A N 1
ATOM 1325 C CA . LEU A 1 170 ? 44.816 14.891 -77.101 1.00 56.50 170 LEU A CA 1
ATOM 1326 C C . LEU A 1 170 ? 46.109 14.123 -77.424 1.00 56.50 170 LEU A C 1
ATOM 1328 O O . LEU A 1 170 ? 46.890 14.564 -78.270 1.00 56.50 170 LEU A O 1
ATOM 1332 N N . GLY A 1 171 ? 46.337 12.967 -76.792 1.00 57.78 171 GLY A N 1
ATOM 1333 C CA . GLY A 1 171 ? 47.555 12.167 -76.974 1.00 57.78 171 GLY A CA 1
ATOM 1334 C C . GLY A 1 171 ? 47.470 11.099 -78.072 1.00 57.78 171 GLY A C 1
ATOM 1335 O O . GLY A 1 171 ? 48.442 10.901 -78.812 1.00 57.78 171 GLY A O 1
ATOM 1336 N N . ASP A 1 172 ? 46.325 10.423 -78.216 1.00 58.19 172 ASP A N 1
ATOM 1337 C CA . ASP A 1 172 ? 46.209 9.281 -79.133 1.00 58.19 172 ASP A CA 1
ATOM 1338 C C . ASP A 1 172 ? 45.938 9.698 -80.580 1.00 58.19 172 ASP A C 1
ATOM 1340 O O . ASP A 1 172 ? 46.432 9.041 -81.499 1.00 58.19 172 ASP A O 1
ATOM 1344 N N . VAL A 1 173 ? 45.276 10.833 -80.831 1.00 56.38 173 VAL A N 1
ATOM 1345 C CA . VAL A 1 173 ? 45.038 11.341 -82.200 1.00 56.38 173 VAL A CA 1
ATOM 1346 C C . VAL A 1 173 ? 46.356 11.636 -82.939 1.00 56.38 173 VAL A C 1
ATOM 1348 O O . VAL A 1 173 ? 46.467 11.377 -84.138 1.00 56.38 173 VAL A O 1
ATOM 1351 N N . LEU A 1 174 ? 47.405 12.065 -82.226 1.00 56.69 174 LEU A N 1
ATOM 1352 C CA . LEU A 1 174 ? 48.756 12.249 -82.779 1.00 56.69 174 LEU A CA 1
ATOM 1353 C C . LEU A 1 174 ? 49.506 10.920 -83.017 1.00 56.69 174 LEU A C 1
ATOM 1355 O O . LEU A 1 174 ? 50.332 10.841 -83.928 1.00 56.69 174 LEU A O 1
ATOM 1359 N N . ARG A 1 175 ? 49.198 9.855 -82.257 1.00 57.69 175 ARG A N 1
ATOM 1360 C CA . ARG A 1 175 ? 49.763 8.495 -82.417 1.00 57.69 175 ARG A CA 1
ATOM 1361 C C . ARG A 1 175 ? 48.988 7.593 -83.391 1.00 57.69 175 ARG A C 1
ATOM 1363 O O . ARG A 1 175 ? 49.536 6.593 -83.849 1.00 57.69 175 ARG A O 1
ATOM 1370 N N . THR A 1 176 ? 47.766 7.969 -83.774 1.00 54.88 176 THR A N 1
ATOM 1371 C CA . THR A 1 176 ? 46.823 7.203 -84.624 1.00 54.88 176 THR A CA 1
ATOM 1372 C C . THR A 1 176 ? 47.330 6.924 -86.054 1.00 54.88 176 THR A C 1
ATOM 1374 O O . THR A 1 176 ? 46.721 6.168 -86.806 1.00 54.88 176 THR A O 1
ATOM 1377 N N . ARG A 1 177 ? 48.492 7.455 -86.457 1.00 55.56 177 ARG A N 1
ATOM 1378 C CA . ARG A 1 177 ? 49.121 7.126 -87.750 1.00 55.56 177 ARG A CA 1
ATOM 1379 C C . ARG A 1 177 ? 49.868 5.779 -87.793 1.00 55.56 177 ARG A C 1
ATOM 1381 O O . ARG A 1 177 ? 50.525 5.515 -88.796 1.00 55.56 177 ARG A O 1
ATOM 1388 N N . GLN A 1 178 ? 49.784 4.919 -86.771 1.00 59.41 178 GLN A N 1
ATOM 1389 C CA . GLN A 1 178 ? 50.387 3.573 -86.800 1.00 59.41 178 GLN A CA 1
ATOM 1390 C C . GLN A 1 178 ? 49.389 2.447 -86.444 1.00 59.41 178 GLN A C 1
ATOM 1392 O O . GLN A 1 178 ? 48.496 2.655 -85.622 1.00 59.41 178 GLN A O 1
ATOM 1397 N N . PRO A 1 179 ? 49.503 1.253 -87.069 1.00 59.09 179 PRO A N 1
ATOM 1398 C CA . PRO A 1 179 ? 48.439 0.249 -87.106 1.00 59.09 179 PRO A CA 1
ATOM 1399 C C . PRO A 1 179 ? 48.402 -0.619 -85.836 1.00 59.09 179 PRO A C 1
ATOM 1401 O O . PRO A 1 179 ? 49.124 -1.605 -85.738 1.00 59.09 179 PRO A O 1
ATOM 1404 N N . PHE A 1 180 ? 47.518 -0.298 -84.883 1.00 58.62 180 PHE A N 1
ATOM 1405 C CA . PHE A 1 180 ? 47.301 -1.103 -83.664 1.00 58.62 180 PHE A CA 1
ATOM 1406 C C . PHE A 1 180 ? 45.824 -1.183 -83.217 1.00 58.62 180 PHE A C 1
ATOM 1408 O O . PHE A 1 180 ? 45.508 -1.031 -82.038 1.00 58.62 180 PHE A O 1
ATOM 1415 N N . ALA A 1 181 ? 44.893 -1.470 -84.134 1.00 60.28 181 ALA A N 1
ATOM 1416 C CA . ALA A 1 181 ? 43.458 -1.556 -83.814 1.00 60.28 181 ALA A CA 1
ATOM 1417 C C . ALA A 1 181 ? 43.108 -2.655 -82.783 1.00 60.28 181 ALA A C 1
ATOM 1419 O O . ALA A 1 181 ? 42.207 -2.475 -81.967 1.00 60.28 181 ALA A O 1
ATOM 1420 N N . ALA A 1 182 ? 43.839 -3.777 -82.778 1.00 63.34 182 ALA A N 1
ATOM 1421 C CA . ALA A 1 182 ? 43.603 -4.871 -81.831 1.00 63.34 182 ALA A CA 1
ATOM 1422 C C . ALA A 1 182 ? 44.068 -4.532 -80.402 1.00 63.34 182 ALA A C 1
ATOM 1424 O O . ALA A 1 182 ? 43.341 -4.779 -79.444 1.00 63.34 182 ALA A O 1
ATOM 1425 N N . ALA A 1 183 ? 45.250 -3.921 -80.251 1.00 66.62 183 ALA A N 1
ATOM 1426 C CA . ALA A 1 183 ? 45.782 -3.543 -78.939 1.00 66.62 183 ALA A CA 1
ATOM 1427 C C . ALA A 1 183 ? 45.009 -2.369 -78.315 1.00 66.62 183 ALA A C 1
ATOM 1429 O O . ALA A 1 183 ? 44.805 -2.349 -77.104 1.00 66.62 183 ALA A O 1
ATOM 1430 N N . ALA A 1 184 ? 44.542 -1.420 -79.133 1.00 66.69 184 ALA A N 1
ATOM 1431 C CA . ALA A 1 184 ? 43.676 -0.335 -78.677 1.00 66.69 184 ALA A CA 1
ATOM 1432 C C . ALA A 1 184 ? 42.335 -0.868 -78.149 1.00 66.69 184 ALA A C 1
ATOM 1434 O O . ALA A 1 184 ? 41.902 -0.464 -77.076 1.00 66.69 184 ALA A O 1
ATOM 1435 N N . ARG A 1 185 ? 41.718 -1.835 -78.844 1.00 71.50 185 ARG A N 1
ATOM 1436 C CA . ARG A 1 185 ? 40.449 -2.444 -78.421 1.00 71.50 185 ARG A CA 1
ATOM 1437 C C . ARG A 1 185 ? 40.540 -3.106 -77.044 1.00 71.50 185 ARG A C 1
ATOM 1439 O O . ARG A 1 185 ? 39.739 -2.784 -76.181 1.00 71.50 185 ARG A O 1
ATOM 1446 N N . VAL A 1 186 ? 41.572 -3.920 -76.804 1.00 79.94 186 VAL A N 1
ATOM 1447 C CA . VAL A 1 186 ? 41.793 -4.557 -75.489 1.00 79.94 186 VAL A CA 1
ATOM 1448 C C . VAL A 1 186 ? 42.014 -3.520 -74.381 1.00 79.94 186 VAL A C 1
ATOM 1450 O O . VAL A 1 186 ? 41.554 -3.715 -73.261 1.00 79.94 186 VAL A O 1
ATOM 1453 N N . ARG A 1 187 ? 42.687 -2.396 -74.674 1.00 71.25 187 ARG A N 1
ATOM 1454 C CA . ARG A 1 187 ? 42.849 -1.304 -73.699 1.00 71.25 187 ARG A CA 1
ATOM 1455 C C . ARG A 1 187 ? 41.530 -0.612 -73.371 1.00 71.25 187 ARG A C 1
ATOM 1457 O O . ARG A 1 187 ? 41.296 -0.311 -72.208 1.00 71.25 187 ARG A O 1
ATOM 1464 N N . PHE A 1 188 ? 40.675 -0.369 -74.363 1.00 72.62 188 PHE A N 1
ATOM 1465 C CA . PHE A 1 188 ? 39.343 0.185 -74.115 1.00 72.62 188 PHE A CA 1
ATOM 1466 C C . PHE A 1 188 ? 38.464 -0.780 -73.317 1.00 72.62 188 PHE A C 1
ATOM 1468 O O . PHE A 1 188 ? 37.759 -0.331 -72.418 1.00 72.62 188 PHE A O 1
ATOM 1475 N N . ASP A 1 189 ? 38.562 -2.084 -73.587 1.00 79.94 189 ASP A N 1
ATOM 1476 C CA . ASP A 1 189 ? 37.850 -3.112 -72.826 1.00 79.94 189 ASP A CA 1
ATOM 1477 C C . ASP A 1 189 ? 38.328 -3.154 -71.354 1.00 79.94 189 ASP A C 1
ATOM 1479 O O . ASP A 1 189 ? 37.493 -3.168 -70.452 1.00 79.94 189 ASP A O 1
ATOM 1483 N N . ASP A 1 190 ? 39.642 -3.071 -71.085 1.00 83.44 190 ASP A N 1
ATOM 1484 C CA . ASP A 1 190 ? 40.203 -2.997 -69.715 1.00 83.44 190 ASP A CA 1
ATOM 1485 C C . ASP A 1 190 ? 39.754 -1.725 -68.975 1.00 83.44 190 ASP A C 1
ATOM 1487 O O . ASP A 1 190 ? 39.349 -1.779 -67.816 1.00 83.44 190 ASP A O 1
ATOM 1491 N N . ILE A 1 191 ? 39.763 -0.570 -69.648 1.00 79.06 191 ILE A N 1
ATOM 1492 C CA . ILE A 1 191 ? 39.296 0.698 -69.069 1.00 79.06 191 ILE A CA 1
ATOM 1493 C C . ILE A 1 191 ? 37.796 0.635 -68.747 1.00 79.06 191 ILE A C 1
ATOM 1495 O O . ILE A 1 191 ? 37.380 1.030 -67.657 1.00 79.06 191 ILE A O 1
ATOM 1499 N N . ALA A 1 192 ? 36.983 0.121 -69.674 1.00 79.62 192 ALA A N 1
ATOM 1500 C CA . ALA A 1 192 ? 35.547 -0.039 -69.474 1.00 79.62 192 ALA A CA 1
ATOM 1501 C C . ALA A 1 192 ? 35.241 -0.997 -68.315 1.00 79.62 192 ALA A C 1
ATOM 1503 O O . ALA A 1 192 ? 34.357 -0.713 -67.507 1.00 79.62 192 ALA A O 1
ATOM 1504 N N . GLN A 1 193 ? 35.997 -2.093 -68.199 1.00 83.12 193 GLN A N 1
ATOM 1505 C CA . GLN A 1 193 ? 35.848 -3.045 -67.106 1.00 83.12 193 GLN A CA 1
ATOM 1506 C C . GLN A 1 193 ? 36.218 -2.417 -65.757 1.00 83.12 193 GLN A C 1
ATOM 1508 O O . GLN A 1 193 ? 35.422 -2.483 -64.826 1.00 83.12 193 GLN A O 1
ATOM 1513 N N . ARG A 1 194 ? 37.364 -1.729 -65.661 1.00 84.69 194 ARG A N 1
ATOM 1514 C CA . ARG A 1 194 ? 37.797 -1.072 -64.415 1.00 84.69 194 ARG A CA 1
ATOM 1515 C C . ARG A 1 194 ? 36.793 -0.041 -63.915 1.00 84.69 194 ARG A C 1
ATOM 1517 O O . ARG A 1 194 ? 36.441 -0.061 -62.741 1.00 84.69 194 ARG A O 1
ATOM 1524 N N . TYR A 1 195 ? 36.306 0.839 -64.789 1.00 81.75 195 TYR A N 1
ATOM 1525 C CA . TYR A 1 195 ? 35.304 1.823 -64.380 1.00 81.75 195 TYR A CA 1
ATOM 1526 C C . TYR A 1 195 ? 33.954 1.179 -64.068 1.00 81.75 195 TYR A C 1
ATOM 1528 O O . TYR A 1 195 ? 33.276 1.625 -63.146 1.00 81.75 195 TYR A O 1
ATOM 1536 N N . GLY A 1 196 ? 33.575 0.119 -64.790 1.00 80.62 196 GLY A N 1
ATOM 1537 C CA . GLY A 1 196 ? 32.395 -0.681 -64.471 1.00 80.62 196 GLY A CA 1
ATOM 1538 C C . GLY A 1 196 ? 32.458 -1.266 -63.058 1.00 80.62 196 GLY A C 1
ATOM 1539 O O . GLY A 1 196 ? 31.488 -1.149 -62.309 1.00 80.62 196 GLY A O 1
ATOM 1540 N N . ASP A 1 197 ? 33.613 -1.806 -62.670 1.00 84.94 197 ASP A N 1
ATOM 1541 C CA . ASP A 1 197 ? 33.850 -2.345 -61.330 1.00 84.94 197 ASP A CA 1
ATOM 1542 C C . ASP A 1 197 ? 33.802 -1.243 -60.255 1.00 84.94 197 ASP A C 1
ATOM 1544 O O . ASP A 1 197 ? 33.158 -1.424 -59.223 1.00 84.94 197 ASP A O 1
ATOM 1548 N N . GLU A 1 198 ? 34.414 -0.078 -60.494 1.00 83.25 198 GLU A N 1
ATOM 1549 C CA . GLU A 1 198 ? 34.392 1.062 -59.560 1.00 83.25 198 GLU A CA 1
ATOM 1550 C C . GLU A 1 198 ? 32.977 1.647 -59.372 1.00 83.25 198 GLU A C 1
ATOM 1552 O O . GLU A 1 198 ? 32.548 1.895 -58.243 1.00 83.25 198 GLU A O 1
ATOM 1557 N N . LEU A 1 199 ? 32.210 1.805 -60.458 1.00 80.00 199 LEU A N 1
ATOM 1558 C CA . LEU A 1 199 ? 30.803 2.227 -60.424 1.00 80.00 199 LEU A CA 1
ATOM 1559 C C . LEU A 1 199 ? 29.927 1.221 -59.671 1.00 80.00 199 LEU A C 1
ATOM 1561 O O . LEU A 1 199 ? 29.040 1.611 -58.908 1.00 80.00 199 LEU A O 1
ATOM 1565 N N . TYR A 1 200 ? 30.177 -0.075 -59.868 1.00 82.12 200 TYR A N 1
ATOM 1566 C CA . TYR A 1 200 ? 29.452 -1.128 -59.168 1.00 82.12 200 TYR A CA 1
ATOM 1567 C C . TYR A 1 200 ? 29.768 -1.127 -57.666 1.00 82.12 200 TYR A C 1
ATOM 1569 O O . TYR A 1 200 ? 28.853 -1.191 -56.848 1.00 82.12 200 TYR A O 1
ATOM 1577 N N . GLN A 1 201 ? 31.042 -0.980 -57.291 1.00 82.25 201 GLN A N 1
ATOM 1578 C CA . GLN A 1 201 ? 31.483 -0.893 -55.894 1.00 82.25 201 GLN A CA 1
ATOM 1579 C C . GLN A 1 201 ? 31.003 0.387 -55.190 1.00 82.25 201 GLN A C 1
ATOM 1581 O O . GLN A 1 201 ? 30.782 0.376 -53.976 1.00 82.25 201 GLN A O 1
ATOM 1586 N N . GLY A 1 202 ? 30.843 1.490 -55.924 1.00 79.81 202 GLY A N 1
ATOM 1587 C CA . GLY A 1 202 ? 30.334 2.767 -55.419 1.00 79.81 202 GLY A CA 1
ATOM 1588 C C . GLY A 1 202 ? 28.813 2.816 -55.236 1.00 79.81 202 GLY A C 1
ATOM 1589 O O . GLY A 1 202 ? 28.300 3.752 -54.631 1.00 79.81 202 GLY A O 1
ATOM 1590 N N . ARG A 1 203 ? 28.059 1.824 -55.722 1.00 82.50 203 ARG A N 1
ATOM 1591 C CA . ARG A 1 203 ? 26.597 1.800 -55.587 1.00 82.50 203 ARG A CA 1
ATOM 1592 C C . ARG A 1 203 ? 26.182 1.555 -54.133 1.00 82.50 203 ARG A C 1
ATOM 1594 O O . ARG A 1 203 ? 26.588 0.574 -53.519 1.00 82.50 203 ARG A O 1
ATOM 1601 N N . PHE A 1 204 ? 25.323 2.421 -53.600 1.00 84.38 204 PHE A N 1
ATOM 1602 C CA . PHE A 1 204 ? 24.727 2.230 -52.278 1.00 84.38 204 PHE A CA 1
ATOM 1603 C C . PHE A 1 204 ? 23.601 1.181 -52.314 1.00 84.38 204 PHE A C 1
ATOM 1605 O O . PHE A 1 204 ? 22.735 1.226 -53.193 1.00 84.38 204 PHE A O 1
ATOM 1612 N N . ASP A 1 205 ? 23.594 0.273 -51.335 1.00 82.94 205 ASP A N 1
ATOM 1613 C CA . ASP A 1 205 ? 22.521 -0.696 -51.088 1.00 82.94 205 ASP A CA 1
ATOM 1614 C C . ASP A 1 205 ? 21.959 -0.496 -49.663 1.00 82.94 205 ASP A C 1
ATOM 1616 O O . ASP A 1 205 ? 22.696 -0.662 -48.688 1.00 82.94 205 ASP A O 1
ATOM 1620 N N . PRO A 1 206 ? 20.665 -0.156 -49.505 1.00 73.69 206 PRO A N 1
ATOM 1621 C CA . PRO A 1 206 ? 20.043 0.077 -48.200 1.00 73.69 206 PRO A CA 1
ATOM 1622 C C . PRO A 1 206 ? 19.939 -1.174 -47.313 1.00 73.69 206 PRO A C 1
ATOM 1624 O O . PRO A 1 206 ? 19.672 -1.037 -46.115 1.00 73.69 206 PRO A O 1
ATOM 1627 N N . GLN A 1 207 ? 20.117 -2.375 -47.876 1.00 75.75 207 GLN A N 1
ATOM 1628 C CA . GLN A 1 207 ? 20.159 -3.638 -47.132 1.00 75.75 207 GLN A CA 1
ATOM 1629 C C . GLN A 1 207 ? 21.578 -4.034 -46.711 1.00 75.75 207 GLN A C 1
ATOM 1631 O O . GLN A 1 207 ? 21.737 -4.990 -45.948 1.00 75.75 207 GLN A O 1
ATOM 1636 N N . MET A 1 208 ? 22.605 -3.310 -47.171 1.00 71.56 208 MET A N 1
ATOM 1637 C CA . MET A 1 208 ? 23.980 -3.584 -46.779 1.00 71.56 208 MET A CA 1
ATOM 1638 C C . MET A 1 208 ? 24.140 -3.332 -45.271 1.00 71.56 208 MET A C 1
ATOM 1640 O O . MET A 1 208 ? 23.780 -2.251 -44.791 1.00 71.56 208 MET A O 1
ATOM 1644 N N . PRO A 1 209 ? 24.660 -4.306 -44.502 1.00 67.38 209 PRO A N 1
ATOM 1645 C CA . PRO A 1 209 ? 24.952 -4.097 -43.093 1.00 67.38 209 PRO A CA 1
ATOM 1646 C C . PRO A 1 209 ? 25.910 -2.917 -42.948 1.00 67.38 209 PRO A C 1
ATOM 1648 O O . PRO A 1 209 ? 26.914 -2.856 -43.663 1.00 67.38 209 PRO A O 1
ATOM 1651 N N . LEU A 1 210 ? 25.622 -1.991 -42.026 1.00 69.31 210 LEU A N 1
ATOM 1652 C CA . LEU A 1 210 ? 26.607 -0.967 -41.696 1.00 69.31 210 LEU A CA 1
ATOM 1653 C C . LEU A 1 210 ? 27.884 -1.678 -41.225 1.00 69.31 210 LEU A C 1
ATOM 1655 O O . LEU A 1 210 ? 27.782 -2.614 -40.421 1.00 69.31 210 LEU A O 1
ATOM 1659 N N . PRO A 1 211 ? 29.072 -1.263 -41.694 1.00 63.69 211 PRO A N 1
ATOM 1660 C CA . PRO A 1 211 ? 30.311 -1.759 -41.122 1.00 63.69 211 PRO A CA 1
ATOM 1661 C C . PRO A 1 211 ? 30.277 -1.470 -39.618 1.00 63.69 211 PRO A C 1
ATOM 1663 O O . PRO A 1 211 ? 29.998 -0.344 -39.206 1.00 63.69 211 PRO A O 1
ATOM 1666 N N . ALA A 1 212 ? 30.472 -2.505 -38.798 1.00 51.78 212 ALA A N 1
ATOM 1667 C CA . ALA A 1 212 ? 30.401 -2.379 -37.350 1.00 51.78 212 ALA A CA 1
ATOM 1668 C C . ALA A 1 212 ? 31.421 -1.328 -36.891 1.00 51.78 212 ALA A C 1
ATOM 1670 O O . ALA A 1 212 ? 32.629 -1.561 -36.960 1.00 51.78 212 ALA A O 1
ATOM 1671 N N . ALA A 1 213 ? 30.941 -0.168 -36.441 1.00 50.53 213 ALA A N 1
ATOM 1672 C CA . ALA A 1 213 ? 31.778 0.786 -35.733 1.00 50.53 213 ALA A CA 1
ATOM 1673 C C . ALA A 1 213 ? 32.382 0.053 -34.525 1.00 50.53 213 ALA A C 1
ATOM 1675 O O . ALA A 1 213 ? 31.652 -0.550 -33.737 1.00 50.53 213 ALA A O 1
ATOM 1676 N N . GLY A 1 214 ? 33.715 0.023 -34.461 1.00 46.19 214 GLY A N 1
ATOM 1677 C CA . GLY A 1 214 ? 34.496 -0.861 -33.598 1.00 46.19 214 GLY A CA 1
ATOM 1678 C C . GLY A 1 214 ? 33.992 -0.938 -32.157 1.00 46.19 214 GLY A C 1
ATOM 1679 O O . GLY A 1 214 ? 34.058 0.030 -31.406 1.00 46.19 214 GLY A O 1
ATOM 1680 N N . ALA A 1 215 ? 33.558 -2.132 -31.761 1.00 44.28 215 ALA A N 1
ATOM 1681 C CA . ALA A 1 215 ? 33.195 -2.489 -30.395 1.00 44.28 215 ALA A CA 1
ATOM 1682 C C . ALA A 1 215 ? 34.426 -2.800 -29.517 1.00 44.28 215 ALA A C 1
ATOM 1684 O O . ALA A 1 215 ? 34.372 -3.711 -28.698 1.00 44.28 215 ALA A O 1
ATOM 1685 N N . ASP A 1 216 ? 35.543 -2.085 -29.692 1.00 45.38 216 ASP A N 1
ATOM 1686 C CA . ASP A 1 216 ? 36.809 -2.470 -29.053 1.00 45.38 216 ASP A CA 1
ATOM 1687 C C . ASP A 1 216 ? 37.669 -1.279 -28.611 1.00 45.38 216 ASP A C 1
ATOM 1689 O O . ASP A 1 216 ? 38.842 -1.217 -28.940 1.00 45.38 216 ASP A O 1
ATOM 1693 N N . GLN A 1 217 ? 37.095 -0.303 -27.889 1.00 43.62 217 GLN A N 1
ATOM 1694 C CA . GLN A 1 217 ? 37.851 0.646 -27.042 1.00 43.62 217 GLN A CA 1
ATOM 1695 C C . GLN A 1 217 ? 37.005 1.116 -25.842 1.00 43.62 217 GLN A C 1
ATOM 1697 O O . GLN A 1 217 ? 36.668 2.289 -25.717 1.00 43.62 217 GLN A O 1
ATOM 1702 N N . ALA A 1 218 ? 36.629 0.200 -24.945 1.00 48.09 218 ALA A N 1
ATOM 1703 C CA . ALA A 1 218 ? 36.019 0.554 -23.654 1.00 48.09 218 ALA A CA 1
ATOM 1704 C C . ALA A 1 218 ? 36.544 -0.314 -22.495 1.00 48.09 218 ALA A C 1
ATOM 1706 O O . ALA A 1 218 ? 35.810 -0.663 -21.574 1.00 48.09 218 ALA A O 1
ATOM 1707 N N . SER A 1 219 ? 37.831 -0.667 -22.525 1.00 46.53 219 SER A N 1
ATOM 1708 C CA . SER A 1 219 ? 38.505 -1.329 -21.402 1.00 46.53 219 SER A CA 1
ATOM 1709 C C . SER A 1 219 ? 39.958 -0.869 -21.277 1.00 46.53 219 SER A C 1
ATOM 1711 O O . SER A 1 219 ? 40.887 -1.655 -21.437 1.00 46.53 219 SER A O 1
ATOM 1713 N N . ALA A 1 220 ? 40.171 0.419 -21.010 1.00 49.09 220 ALA A N 1
ATOM 1714 C CA . ALA A 1 220 ? 41.467 0.919 -20.557 1.00 49.09 220 ALA A CA 1
ATOM 1715 C C . ALA A 1 220 ? 41.303 2.218 -19.755 1.00 49.09 220 ALA A C 1
ATOM 1717 O O . ALA A 1 220 ? 41.602 3.304 -20.240 1.00 49.09 220 ALA A O 1
ATOM 1718 N N . THR A 1 221 ? 40.866 2.092 -18.502 1.00 51.94 221 THR A N 1
ATOM 1719 C CA . THR A 1 221 ? 41.111 3.126 -17.488 1.00 51.94 221 THR A CA 1
ATOM 1720 C C . THR A 1 221 ? 41.902 2.484 -16.351 1.00 51.94 221 THR A C 1
ATOM 1722 O O . THR A 1 221 ? 41.311 1.776 -15.534 1.00 51.94 221 THR A O 1
ATOM 1725 N N . PRO A 1 222 ? 43.233 2.666 -16.276 1.00 56.78 222 PRO A N 1
ATOM 1726 C CA . PRO A 1 222 ? 43.973 2.386 -15.062 1.00 56.78 222 PRO A CA 1
ATOM 1727 C C . PRO A 1 222 ? 43.733 3.536 -14.084 1.00 56.78 222 PRO A C 1
ATOM 1729 O O . PRO A 1 222 ? 43.950 4.704 -14.398 1.00 56.78 222 PRO A O 1
ATOM 1732 N N . ILE A 1 223 ? 43.263 3.174 -12.898 1.00 51.59 223 ILE A N 1
ATOM 1733 C CA . ILE A 1 223 ? 43.231 4.024 -11.714 1.00 51.59 223 ILE A CA 1
ATOM 1734 C C . ILE A 1 223 ? 44.682 4.276 -11.281 1.00 51.59 223 ILE A C 1
ATOM 1736 O O . ILE A 1 223 ? 45.401 3.313 -11.015 1.00 51.59 223 ILE A O 1
ATOM 1740 N N . HIS A 1 224 ? 45.077 5.544 -11.170 1.00 50.03 224 HIS A N 1
ATOM 1741 C CA . HIS A 1 224 ? 46.137 6.011 -10.275 1.00 50.03 224 HIS A CA 1
ATOM 1742 C C . HIS A 1 224 ? 45.785 7.395 -9.736 1.00 50.03 224 HIS A C 1
ATOM 1744 O O . HIS A 1 224 ? 45.373 8.252 -10.549 1.00 50.03 224 HIS A O 1
#

pLDDT: mean 79.58, std 20.28, range [35.53, 98.38]